Protein AF-A0A974ALU1-F1 (afdb_monomer_lite)

Radius of gyration: 22.88 Å; chains: 1; bounding box: 62×47×62 Å

Structure (mmCIF, N/CA/C/O backbone):
data_AF-A0A974ALU1-F1
#
_entry.id   AF-A0A974ALU1-F1
#
loop_
_atom_site.group_PDB
_atom_site.id
_atom_site.type_symbol
_atom_site.label_atom_id
_atom_site.label_alt_id
_atom_site.label_comp_id
_atom_site.label_asym_id
_atom_site.label_entity_id
_atom_site.label_seq_id
_atom_site.pdbx_PDB_ins_code
_atom_site.Cartn_x
_atom_site.Cartn_y
_atom_site.Cartn_z
_atom_site.occupancy
_atom_site.B_iso_or_equiv
_atom_site.auth_seq_id
_atom_site.auth_comp_id
_atom_site.auth_asym_id
_atom_site.auth_atom_id
_atom_site.pdbx_PDB_model_num
ATOM 1 N N . MET A 1 1 ? -36.746 -18.482 5.311 1.00 32.94 1 MET A N 1
ATOM 2 C CA . MET A 1 1 ? -36.230 -19.251 4.154 1.00 32.94 1 MET A CA 1
ATOM 3 C C . MET A 1 1 ? -35.966 -18.235 3.052 1.00 32.94 1 MET A C 1
ATOM 5 O O . MET A 1 1 ? -36.921 -17.590 2.667 1.00 32.94 1 MET A O 1
ATOM 9 N N . SER A 1 2 ? -34.775 -17.931 2.553 1.00 30.88 2 SER A N 1
ATOM 10 C CA . SER A 1 2 ? -33.418 -18.450 2.706 1.00 30.88 2 SER A CA 1
ATOM 11 C C . SER A 1 2 ? -32.507 -17.253 2.371 1.00 30.88 2 SER A C 1
ATOM 13 O O . SER A 1 2 ? -32.613 -16.733 1.263 1.00 30.88 2 SER A O 1
ATOM 15 N N . TYR A 1 3 ? -31.695 -16.756 3.309 1.00 31.98 3 TYR A N 1
ATOM 16 C CA . TYR A 1 3 ? -30.686 -15.733 3.006 1.00 31.98 3 TYR A CA 1
ATOM 17 C C . TYR A 1 3 ? -29.432 -16.462 2.526 1.00 31.98 3 TYR A C 1
ATOM 19 O O . TYR A 1 3 ? -28.661 -16.987 3.330 1.00 31.98 3 TYR A O 1
ATOM 27 N N . LEU A 1 4 ? -29.284 -16.563 1.206 1.00 33.47 4 LEU A N 1
ATOM 28 C CA . LEU A 1 4 ? -28.057 -17.042 0.583 1.00 33.47 4 LEU A CA 1
ATOM 29 C C . LEU A 1 4 ? -26.959 -16.015 0.874 1.00 33.47 4 LEU A C 1
ATOM 31 O O . LEU A 1 4 ? -26.996 -14.892 0.380 1.00 33.47 4 LEU A O 1
ATOM 35 N N . HIS A 1 5 ? -26.038 -16.415 1.748 1.00 44.25 5 HIS A N 1
ATOM 36 C CA . HIS A 1 5 ? -24.755 -15.766 1.962 1.00 44.25 5 HIS A CA 1
ATOM 37 C C . HIS A 1 5 ? -24.005 -15.730 0.631 1.00 44.25 5 HIS A C 1
ATOM 39 O O . HIS A 1 5 ? -23.543 -16.768 0.166 1.00 44.25 5 HIS A O 1
ATOM 45 N N . ASP A 1 6 ? -23.875 -14.546 0.041 1.00 41.31 6 ASP A N 1
ATOM 46 C CA . ASP A 1 6 ? -22.909 -14.293 -1.027 1.00 41.31 6 ASP A CA 1
ATOM 47 C C . ASP A 1 6 ? -21.672 -13.633 -0.407 1.00 41.31 6 ASP A C 1
ATOM 49 O O . ASP A 1 6 ? -21.365 -12.459 -0.608 1.00 41.31 6 ASP A O 1
ATOM 53 N N . SER A 1 7 ? -21.007 -14.383 0.473 1.00 42.31 7 SER A N 1
ATOM 54 C CA . SER A 1 7 ? -19.644 -14.070 0.881 1.00 42.31 7 SER A CA 1
ATOM 55 C C . SER A 1 7 ? -18.744 -14.452 -0.286 1.00 42.31 7 SER A C 1
ATOM 57 O O . SER A 1 7 ? -18.529 -15.643 -0.524 1.00 42.31 7 SER A O 1
ATOM 59 N N . LYS A 1 8 ? -18.252 -13.448 -1.018 1.00 38.44 8 LYS A N 1
ATOM 60 C CA . LYS A 1 8 ? -17.237 -13.619 -2.061 1.00 38.44 8 LYS A CA 1
ATOM 61 C C . LYS A 1 8 ? -16.089 -14.470 -1.484 1.00 38.44 8 LYS A C 1
ATOM 63 O O . LYS A 1 8 ? -15.481 -14.052 -0.499 1.00 38.44 8 LYS A O 1
ATOM 68 N N . PRO A 1 9 ? -15.822 -15.673 -2.016 1.00 40.94 9 PRO A N 1
ATOM 69 C CA . PRO A 1 9 ? -14.725 -16.497 -1.535 1.00 40.94 9 PRO A CA 1
ATOM 70 C C . PRO A 1 9 ? -13.377 -15.852 -1.884 1.00 40.94 9 PRO A C 1
ATOM 72 O O . PRO A 1 9 ? -13.208 -15.287 -2.962 1.00 40.94 9 PRO A O 1
ATOM 75 N N . PHE A 1 10 ? -12.435 -15.962 -0.947 1.00 41.97 10 PHE A N 1
ATOM 76 C CA . PHE A 1 10 ? -11.065 -15.439 -0.970 1.00 41.97 10 PHE A CA 1
ATOM 77 C C . PHE A 1 10 ? -10.293 -15.860 -2.240 1.00 41.97 10 PHE A C 1
ATOM 79 O O . PHE A 1 10 ? -10.009 -17.053 -2.382 1.00 41.97 10 PHE A O 1
ATOM 86 N N . PRO A 1 11 ? -9.884 -14.948 -3.146 1.00 41.84 11 PRO A N 1
ATOM 87 C CA . PRO A 1 11 ? -9.036 -15.303 -4.271 1.00 41.84 11 PRO A CA 1
ATOM 88 C C . PRO A 1 11 ? -7.595 -14.833 -4.033 1.00 41.84 11 PRO A C 1
ATOM 90 O O . PRO A 1 11 ? -7.023 -14.128 -4.852 1.00 41.84 11 PRO A O 1
ATOM 93 N N . ILE A 1 12 ? -6.980 -15.273 -2.931 1.00 41.00 12 ILE A N 1
ATOM 94 C CA . ILE A 1 12 ? -5.561 -15.656 -2.963 1.00 41.00 12 ILE A CA 1
ATOM 95 C C . ILE A 1 12 ? -5.429 -17.043 -2.320 1.00 41.00 12 ILE A C 1
ATOM 97 O O . ILE A 1 12 ? -5.117 -17.163 -1.133 1.00 41.00 12 ILE A O 1
ATOM 101 N N . PRO A 1 13 ? -5.671 -18.126 -3.073 1.00 39.75 13 PRO A N 1
ATOM 102 C CA . PRO A 1 13 ? -5.172 -19.432 -2.688 1.00 39.75 13 PRO A CA 1
ATOM 103 C C . PRO A 1 13 ? -3.659 -19.481 -2.950 1.00 39.75 13 PRO A C 1
ATOM 105 O O . PRO A 1 13 ? -3.197 -19.344 -4.080 1.00 39.75 13 PRO A O 1
ATOM 108 N N . VAL A 1 14 ? -2.867 -19.713 -1.904 1.00 43.34 14 VAL A N 1
ATOM 109 C CA . VAL A 1 14 ? -1.499 -20.227 -2.052 1.00 43.34 14 VAL A CA 1
ATOM 110 C C . VAL A 1 14 ? -1.627 -21.711 -2.404 1.00 43.34 14 VAL A C 1
ATOM 112 O O . VAL A 1 14 ? -1.706 -22.511 -1.484 1.00 43.34 14 VAL A O 1
ATOM 115 N N . ILE A 1 15 ? -1.755 -22.059 -3.693 1.00 36.72 15 ILE A N 1
ATOM 116 C CA . ILE A 1 15 ? -1.439 -23.357 -4.343 1.00 36.72 15 ILE A CA 1
ATOM 117 C C . ILE A 1 15 ? -1.741 -23.225 -5.852 1.00 36.72 15 ILE A C 1
ATOM 119 O O . ILE A 1 15 ? -2.766 -22.673 -6.247 1.00 36.72 15 ILE A O 1
ATOM 123 N N . ALA A 1 16 ? -0.816 -23.726 -6.676 1.00 39.50 16 ALA A N 1
ATOM 124 C CA . ALA A 1 16 ? -0.838 -23.707 -8.137 1.00 39.50 16 ALA A CA 1
ATOM 125 C C . ALA A 1 16 ? -1.729 -24.808 -8.728 1.00 39.50 16 ALA A C 1
ATOM 127 O O . ALA A 1 16 ? -1.696 -25.919 -8.212 1.00 39.50 16 ALA A O 1
ATOM 128 N N . GLU A 1 17 ? -2.409 -24.538 -9.851 1.00 34.62 17 GLU A N 1
ATOM 129 C CA . GLU A 1 17 ? -2.569 -25.504 -10.951 1.00 34.62 17 GLU A CA 1
ATOM 130 C C . GLU A 1 17 ? -3.163 -24.888 -12.235 1.00 34.62 17 GLU A C 1
ATOM 132 O O . GLU A 1 17 ? -3.807 -23.843 -12.230 1.00 34.62 17 GLU A O 1
ATOM 137 N N . LEU A 1 18 ? -2.831 -25.554 -13.343 1.00 38.50 18 LEU A N 1
ATOM 138 C CA . LEU A 1 18 ? -2.778 -25.135 -14.747 1.00 38.50 18 LEU A CA 1
ATOM 139 C C . LEU A 1 18 ? -4.071 -25.466 -15.524 1.00 38.50 18 LEU A C 1
ATOM 141 O O . LEU A 1 18 ? -4.726 -26.461 -15.224 1.00 38.50 18 LEU A O 1
ATOM 145 N N . GLY A 1 19 ? -4.347 -24.764 -16.632 1.00 29.84 19 GLY A N 1
ATOM 146 C CA . GLY A 1 19 ? -5.268 -25.268 -17.665 1.00 29.84 19 GLY A CA 1
ATOM 147 C C . GLY A 1 19 ? -5.573 -24.280 -18.796 1.00 29.84 19 GLY A C 1
ATOM 148 O O . GLY A 1 19 ? -6.275 -23.301 -18.584 1.00 29.84 19 GLY A O 1
ATOM 149 N N . ILE A 1 20 ? -5.061 -24.554 -20.001 1.00 39.78 20 ILE A N 1
ATOM 150 C CA . ILE A 1 20 ? -5.156 -23.726 -21.220 1.00 39.78 20 ILE A CA 1
ATOM 151 C C . ILE A 1 20 ? -6.295 -24.252 -22.112 1.00 39.78 20 ILE A C 1
ATOM 153 O O . ILE A 1 20 ? -6.398 -25.463 -22.307 1.00 39.78 20 ILE A O 1
ATOM 157 N N . GLY A 1 21 ? -7.094 -23.364 -22.713 1.00 31.16 21 GLY A N 1
ATOM 158 C CA . GLY A 1 21 ? -8.092 -23.708 -23.733 1.00 31.16 21 GLY A CA 1
ATOM 159 C C . GLY A 1 21 ? -8.168 -22.655 -24.844 1.00 31.16 21 GLY A C 1
ATOM 160 O O . GLY A 1 21 ? -8.471 -21.497 -24.584 1.00 31.16 21 GLY A O 1
ATOM 161 N N . VAL A 1 22 ? -7.868 -23.079 -26.072 1.00 40.47 22 VAL A N 1
ATOM 162 C CA . VAL A 1 22 ? -7.880 -22.325 -27.344 1.00 40.47 22 VAL A CA 1
ATOM 163 C C . VAL A 1 22 ? -9.232 -22.469 -28.039 1.00 40.47 22 VAL A C 1
ATOM 165 O O . VAL A 1 22 ? -9.680 -23.605 -28.173 1.00 40.47 22 VAL A O 1
ATOM 168 N N . HIS A 1 23 ? -9.815 -21.393 -28.588 1.00 34.09 23 HIS A N 1
ATOM 169 C CA . HIS A 1 23 ? -10.936 -21.483 -29.539 1.00 34.09 23 HIS A CA 1
ATOM 170 C C . HIS A 1 23 ? -10.789 -20.546 -30.749 1.00 34.09 23 HIS A C 1
ATOM 172 O O . HIS A 1 23 ? -10.298 -19.428 -30.633 1.00 34.09 23 HIS A O 1
ATOM 178 N N . GLN A 1 24 ? -11.167 -21.103 -31.906 1.00 36.34 24 GLN A N 1
ATOM 179 C CA . GLN A 1 24 ? -11.044 -20.596 -33.275 1.00 36.34 24 GLN A CA 1
ATOM 180 C C . GLN A 1 24 ? -12.159 -19.603 -33.636 1.00 36.34 24 GLN A C 1
ATOM 182 O O . GLN A 1 24 ? -13.253 -19.659 -33.081 1.00 36.34 24 GLN A O 1
ATOM 187 N N . GLU A 1 25 ? -11.843 -18.725 -34.588 1.00 39.28 25 GLU A N 1
ATOM 188 C CA . GLU A 1 25 ? -12.646 -17.601 -35.074 1.00 39.28 25 GLU A CA 1
ATOM 189 C C . GLU A 1 25 ? -13.719 -18.041 -36.089 1.00 39.28 25 GLU A C 1
ATOM 191 O O . GLU A 1 25 ? -13.391 -18.659 -37.100 1.00 39.28 25 GLU A O 1
ATOM 196 N N . ASP A 1 26 ? -14.976 -17.655 -35.848 1.00 40.47 26 ASP A N 1
ATOM 197 C CA . ASP A 1 26 ? -16.032 -17.543 -36.864 1.00 40.47 26 ASP A CA 1
ATOM 198 C C . ASP A 1 26 ? -16.585 -16.104 -36.805 1.00 40.47 26 ASP A C 1
ATOM 200 O O . ASP A 1 26 ? -17.085 -15.648 -35.773 1.00 40.47 26 ASP A O 1
ATOM 204 N N . GLU A 1 27 ? -16.444 -15.363 -37.909 1.00 52.47 27 GLU A N 1
ATOM 205 C CA . GLU A 1 27 ? -16.836 -13.954 -38.057 1.00 52.47 27 GLU A CA 1
ATOM 206 C C . GLU A 1 27 ? -18.366 -13.776 -38.065 1.00 52.47 27 GLU A C 1
ATOM 208 O O . GLU A 1 27 ? -19.024 -13.675 -39.102 1.00 52.47 27 GLU A O 1
ATOM 213 N N . THR A 1 28 ? -18.935 -13.636 -36.875 1.00 43.59 28 THR A N 1
ATOM 214 C CA . THR A 1 28 ? -20.104 -12.786 -36.629 1.00 43.59 28 THR A CA 1
ATOM 215 C C . THR A 1 28 ? -19.646 -11.634 -35.746 1.00 43.59 28 THR A C 1
ATOM 217 O O . THR A 1 28 ? -18.908 -11.872 -34.794 1.00 43.59 28 THR A O 1
ATOM 220 N N . LEU A 1 29 ? -20.048 -10.390 -36.042 1.00 49.50 29 LEU A N 1
ATOM 221 C CA . LEU A 1 29 ? -19.826 -9.252 -35.137 1.00 49.50 29 LEU A CA 1
ATOM 222 C C . LEU A 1 29 ? -20.662 -9.467 -33.870 1.00 49.50 29 LEU A C 1
ATOM 224 O O . LEU A 1 29 ? -21.764 -8.936 -33.724 1.00 49.50 29 LEU A O 1
ATOM 228 N N . ASP A 1 30 ? -20.141 -10.308 -32.987 1.00 51.88 30 ASP A N 1
ATOM 229 C CA . ASP A 1 30 ? -20.695 -10.602 -31.685 1.00 51.88 30 ASP A CA 1
ATOM 230 C C . ASP A 1 30 ? -20.353 -9.399 -30.809 1.00 51.88 30 ASP A C 1
ATOM 232 O O . ASP A 1 30 ? -19.235 -9.230 -30.313 1.00 51.88 30 ASP A O 1
ATOM 236 N N . TYR A 1 31 ? -21.295 -8.461 -30.719 1.00 54.94 31 TYR A N 1
ATOM 237 C CA . TYR A 1 31 ? -21.146 -7.337 -29.811 1.00 54.94 31 TYR A CA 1
ATOM 238 C C . TYR A 1 31 ? -21.110 -7.900 -28.392 1.00 54.94 31 TYR A C 1
ATOM 240 O O . TYR A 1 31 ? -22.133 -8.344 -27.866 1.00 54.94 31 TYR A O 1
ATOM 248 N N . LEU A 1 32 ? -19.929 -7.856 -27.768 1.00 58.66 32 LEU A N 1
ATOM 249 C CA . LEU A 1 32 ? -19.762 -8.081 -26.336 1.00 58.66 32 LEU A CA 1
ATOM 250 C C . LEU A 1 32 ? -20.841 -7.278 -25.605 1.00 58.66 32 LEU A C 1
ATOM 252 O O . LEU A 1 32 ? -20.938 -6.057 -25.758 1.00 58.66 32 LEU A O 1
ATOM 256 N N . SER A 1 33 ? -21.690 -7.973 -24.845 1.00 59.59 33 SER A N 1
ATOM 257 C CA . SER A 1 33 ? -22.693 -7.317 -24.012 1.00 59.59 33 SER A CA 1
ATOM 258 C C . SER A 1 33 ? -21.976 -6.319 -23.114 1.00 59.59 33 SER A C 1
ATOM 260 O O . SER A 1 33 ? -21.160 -6.716 -22.286 1.00 59.59 33 SER A O 1
ATOM 262 N N . MET A 1 34 ? -22.265 -5.028 -23.307 1.00 51.44 34 MET A N 1
ATOM 263 C CA . MET A 1 34 ? -21.714 -3.958 -22.477 1.00 51.44 34 MET A CA 1
ATOM 264 C C . MET A 1 34 ? -21.897 -4.344 -21.004 1.00 51.44 34 MET A C 1
ATOM 266 O O . MET A 1 34 ? -23.039 -4.629 -20.619 1.00 51.44 34 MET A O 1
ATOM 270 N N . PRO A 1 35 ? -20.825 -4.379 -20.189 1.00 55.75 35 PRO A N 1
ATOM 271 C CA . PRO A 1 35 ? -20.949 -4.600 -18.757 1.00 55.75 35 PRO A CA 1
ATOM 272 C C . PRO A 1 35 ? -21.922 -3.562 -18.199 1.00 55.75 35 PRO A C 1
ATOM 274 O O . PRO A 1 35 ? -21.678 -2.360 -18.274 1.00 55.75 35 PRO A O 1
ATOM 277 N N . LYS A 1 36 ? -23.087 -4.017 -17.732 1.00 55.56 36 LYS A N 1
ATOM 278 C CA . LYS A 1 36 ? -24.152 -3.126 -17.244 1.00 55.56 36 LYS A CA 1
ATOM 279 C C . LYS A 1 36 ? -23.927 -2.685 -15.803 1.00 55.56 36 LYS A C 1
ATOM 281 O O . LYS A 1 36 ? -24.552 -1.724 -15.370 1.00 55.56 36 LYS A O 1
ATOM 286 N N . ASP A 1 37 ? -23.036 -3.368 -15.095 1.00 56.97 37 ASP A N 1
ATOM 287 C CA . ASP A 1 37 ? -22.683 -3.068 -13.718 1.00 56.97 37 ASP A CA 1
ATOM 288 C C . ASP A 1 37 ? -21.305 -2.414 -13.671 1.00 56.97 37 ASP A C 1
ATOM 290 O O . ASP A 1 37 ? -20.283 -3.048 -13.933 1.00 56.97 37 ASP A O 1
ATOM 294 N N . MET A 1 38 ? -21.284 -1.133 -13.310 1.00 56.53 38 MET A N 1
ATOM 295 C CA . MET A 1 38 ? -20.096 -0.536 -12.711 1.00 56.53 38 MET A CA 1
ATOM 296 C C . MET A 1 38 ? -20.104 -0.899 -11.229 1.00 56.53 38 MET A C 1
ATOM 298 O O . MET A 1 38 ? -21.128 -0.723 -10.565 1.00 56.53 38 MET A O 1
ATOM 302 N N . ALA A 1 39 ? -18.983 -1.387 -10.697 1.00 55.09 39 ALA A N 1
ATOM 303 C CA . ALA A 1 39 ? -18.824 -1.600 -9.264 1.00 55.09 39 ALA A CA 1
ATOM 304 C C . ALA A 1 39 ? -18.885 -0.241 -8.542 1.00 55.09 39 ALA A C 1
ATOM 306 O O . ALA A 1 39 ? -17.892 0.458 -8.378 1.00 55.09 39 ALA A O 1
ATOM 307 N N . THR A 1 40 ? -20.085 0.193 -8.166 1.00 58.78 40 THR A N 1
ATOM 308 C CA . THR A 1 40 ? -20.274 1.374 -7.322 1.00 58.78 40 THR A CA 1
ATOM 309 C C . THR A 1 40 ? -19.934 1.019 -5.883 1.00 58.78 40 THR A C 1
ATOM 311 O O . THR A 1 40 ? -20.318 -0.059 -5.422 1.00 58.78 40 THR A O 1
ATOM 314 N N . TYR A 1 41 ? -19.291 1.942 -5.162 1.00 60.97 41 TYR A N 1
ATOM 315 C CA . TYR A 1 41 ? -19.015 1.792 -3.734 1.00 60.97 41 TYR A CA 1
ATOM 316 C C . TYR A 1 41 ? -20.261 1.303 -2.981 1.00 60.97 41 TYR A C 1
ATOM 318 O O . TYR A 1 41 ? -21.317 1.943 -2.995 1.00 60.97 41 TYR A O 1
ATOM 326 N N . ARG A 1 42 ? -20.125 0.158 -2.312 1.00 61.28 42 ARG A N 1
ATOM 327 C CA . ARG A 1 42 ? -21.111 -0.365 -1.370 1.00 61.28 42 ARG A CA 1
ATOM 328 C C . ARG A 1 42 ? -20.526 -0.243 0.019 1.00 61.28 42 ARG A C 1
ATOM 330 O O . ARG A 1 42 ? -19.501 -0.852 0.307 1.00 61.28 42 ARG A O 1
ATOM 337 N N . ALA A 1 43 ? -21.198 0.536 0.862 1.00 69.44 43 ALA A N 1
ATOM 338 C CA . ALA A 1 43 ? -20.819 0.638 2.259 1.00 69.44 43 ALA A CA 1
ATOM 339 C C . ALA A 1 43 ? -20.762 -0.772 2.875 1.00 69.44 43 ALA A C 1
ATOM 341 O O . ALA A 1 43 ? -21.695 -1.557 2.658 1.00 69.44 43 ALA A O 1
ATOM 342 N N . PRO A 1 44 ? -19.685 -1.102 3.605 1.00 68.75 44 PRO A N 1
ATOM 343 C CA . PRO A 1 44 ? -19.560 -2.406 4.229 1.00 68.75 44 PRO A CA 1
ATOM 344 C C . PRO A 1 44 ? -20.680 -2.586 5.255 1.00 68.75 44 PRO A C 1
ATOM 346 O O . PRO A 1 44 ? -21.129 -1.625 5.891 1.00 68.75 44 PRO A O 1
ATOM 349 N N . LEU A 1 45 ? -21.153 -3.824 5.401 1.00 69.31 45 LEU A N 1
ATOM 350 C CA . LEU A 1 45 ? -22.133 -4.156 6.427 1.00 69.31 45 LEU A CA 1
ATOM 351 C C . LEU A 1 45 ? -21.460 -4.010 7.787 1.00 69.31 45 LEU A C 1
ATOM 353 O O . LEU A 1 45 ? -20.567 -4.781 8.140 1.00 69.31 45 LEU A O 1
ATOM 357 N N . LEU A 1 46 ? -21.878 -2.987 8.528 1.00 74.88 46 LEU A N 1
ATOM 358 C CA . LEU A 1 46 ? -21.408 -2.796 9.886 1.00 74.88 46 LEU A CA 1
ATOM 359 C C . LEU A 1 46 ? -21.961 -3.928 10.765 1.00 74.88 46 LEU A C 1
ATOM 361 O O . LEU A 1 46 ? -23.149 -4.236 10.653 1.00 74.88 46 LEU A O 1
ATOM 365 N N . PRO A 1 47 ? -21.126 -4.527 11.629 1.00 76.06 47 PRO A N 1
ATOM 366 C CA . PRO A 1 47 ? -21.584 -5.455 12.655 1.00 76.06 47 PRO A CA 1
ATOM 367 C C . PRO A 1 47 ? -22.650 -4.806 13.538 1.00 76.06 47 PRO A C 1
ATOM 369 O O . PRO A 1 47 ? -22.655 -3.580 13.728 1.00 76.06 47 PRO A O 1
ATOM 372 N N . GLU A 1 48 ? -23.522 -5.625 14.118 1.00 77.06 48 GLU A N 1
ATOM 373 C CA . GLU A 1 48 ? -24.562 -5.132 15.011 1.00 77.06 48 GLU A CA 1
ATOM 374 C C . GLU A 1 48 ? -23.929 -4.450 16.240 1.00 77.06 48 GLU A C 1
ATOM 376 O O . GLU A 1 48 ? -22.858 -4.852 16.709 1.00 77.06 48 GLU A O 1
ATOM 381 N N . PRO A 1 49 ? -24.565 -3.417 16.825 1.00 69.94 49 PRO A N 1
ATOM 382 C CA . PRO A 1 49 ? -23.992 -2.669 17.948 1.00 69.94 49 PRO A CA 1
ATOM 383 C C . PRO A 1 49 ? -23.580 -3.547 19.139 1.00 69.94 49 PRO A C 1
ATOM 385 O O . PRO A 1 49 ? -22.639 -3.209 19.859 1.00 69.94 49 PRO A O 1
ATOM 388 N N . GLU A 1 50 ? -24.274 -4.669 19.329 1.00 69.81 50 GLU A N 1
ATOM 389 C CA . GLU A 1 50 ? -24.020 -5.693 20.345 1.00 69.81 50 GLU A CA 1
ATOM 390 C C . GLU A 1 50 ? -22.684 -6.415 20.113 1.00 69.81 50 GLU A C 1
ATOM 392 O O . GLU A 1 50 ? -21.929 -6.628 21.062 1.00 69.81 50 GLU A O 1
ATOM 397 N N . GLU A 1 51 ? -22.340 -6.686 18.852 1.00 70.75 51 GLU A N 1
ATOM 398 C CA . GLU A 1 51 ? -21.083 -7.317 18.430 1.00 70.75 51 GLU A CA 1
ATOM 399 C C . GLU A 1 51 ? -19.884 -6.376 18.603 1.00 70.75 51 GLU A C 1
ATOM 401 O O . GLU A 1 51 ? -18.757 -6.831 18.746 1.00 70.75 51 GLU A O 1
ATOM 406 N N . ILE A 1 52 ? -20.107 -5.057 18.657 1.00 69.94 52 ILE A N 1
ATOM 407 C CA . ILE A 1 52 ? -19.053 -4.048 18.880 1.00 69.94 52 ILE A CA 1
ATOM 408 C C . ILE A 1 52 ? -19.040 -3.562 20.344 1.00 69.94 52 ILE A C 1
ATOM 410 O O . ILE A 1 52 ? -18.089 -2.914 20.794 1.00 69.94 52 ILE A O 1
ATOM 414 N N . ALA A 1 53 ? -20.082 -3.838 21.136 1.00 71.19 53 ALA A N 1
ATOM 415 C CA . ALA A 1 53 ? -20.224 -3.319 22.499 1.00 71.19 53 ALA A CA 1
ATOM 416 C C . ALA A 1 53 ? -19.059 -3.734 23.419 1.00 71.19 53 ALA A C 1
ATOM 418 O O . ALA A 1 53 ? -18.620 -2.917 24.231 1.00 71.19 53 ALA A O 1
ATOM 419 N N . GLY A 1 54 ? -18.513 -4.943 23.231 1.00 78.44 54 GLY A N 1
ATOM 420 C CA . GLY A 1 54 ? -17.365 -5.473 23.982 1.00 78.44 54 GLY A CA 1
ATOM 421 C C . GLY A 1 54 ? -15.980 -5.094 23.440 1.00 78.44 54 GLY A C 1
ATOM 422 O O . GLY A 1 54 ? -14.981 -5.300 24.125 1.00 78.44 54 GLY A O 1
ATOM 423 N N . HIS A 1 55 ? -15.898 -4.500 22.248 1.00 84.25 55 HIS A N 1
ATOM 424 C CA . HIS A 1 55 ? -14.642 -4.324 21.513 1.00 84.25 55 HIS A CA 1
ATOM 425 C C . HIS A 1 55 ? -14.147 -2.871 21.571 1.00 84.25 55 HIS A C 1
ATOM 427 O O . HIS A 1 55 ? -14.073 -2.153 20.569 1.00 84.25 55 HIS A O 1
ATOM 433 N N . ALA A 1 56 ? -13.819 -2.398 22.779 1.00 89.06 56 ALA A N 1
ATOM 434 C CA . ALA A 1 56 ? -13.255 -1.058 22.972 1.00 89.06 56 ALA A CA 1
ATOM 435 C C . ALA A 1 56 ? -11.959 -0.808 22.162 1.00 89.06 56 ALA A C 1
ATOM 437 O O . ALA A 1 56 ? -11.847 0.279 21.586 1.00 89.06 56 ALA A O 1
ATOM 438 N N . PRO A 1 57 ? -11.016 -1.771 22.042 1.00 92.62 57 PRO A N 1
ATOM 439 C CA . PRO A 1 57 ? -9.819 -1.591 21.219 1.00 92.62 57 PRO A CA 1
ATOM 440 C C . PRO A 1 57 ? -10.137 -1.348 19.737 1.00 92.62 57 PRO A C 1
ATOM 442 O O . PRO A 1 57 ? -9.570 -0.437 19.136 1.00 92.62 57 PRO A O 1
ATOM 445 N N . VAL A 1 58 ? -11.117 -2.065 19.174 1.00 92.25 58 VAL A N 1
ATOM 446 C CA . VAL A 1 58 ? -11.569 -1.882 17.781 1.00 92.25 58 VAL A CA 1
ATOM 447 C C . VAL A 1 58 ? -12.075 -0.463 17.548 1.00 92.25 58 VAL A C 1
ATOM 449 O O . VAL A 1 58 ? -11.655 0.204 16.604 1.00 92.25 58 VAL A O 1
ATOM 452 N N . LYS A 1 59 ? -12.920 0.056 18.449 1.00 91.75 59 LYS A N 1
ATOM 453 C CA . LYS A 1 59 ? -13.410 1.442 18.357 1.00 91.75 59 LYS A CA 1
ATOM 454 C C . LYS A 1 59 ? -12.267 2.455 18.407 1.00 91.75 59 LYS A C 1
ATOM 456 O O . LYS A 1 59 ? -12.340 3.476 17.728 1.00 91.75 59 LYS A O 1
ATOM 461 N N . THR A 1 60 ? -11.236 2.200 19.209 1.00 94.94 60 THR A N 1
ATOM 462 C CA . THR A 1 60 ? -10.052 3.066 19.295 1.00 94.94 60 THR A CA 1
ATOM 463 C C . THR A 1 60 ? -9.288 3.089 17.974 1.00 94.94 60 THR A C 1
ATOM 465 O O . THR A 1 60 ? -8.999 4.175 17.476 1.00 94.94 60 THR A O 1
ATOM 468 N N . VAL A 1 61 ? -9.036 1.923 17.371 1.00 96.31 61 VAL A N 1
ATOM 469 C CA . VAL A 1 61 ? -8.373 1.822 16.061 1.00 96.31 61 VAL A CA 1
ATOM 470 C C . VAL A 1 61 ? -9.181 2.541 14.984 1.00 96.31 61 VAL A C 1
ATOM 472 O O . VAL A 1 61 ? -8.643 3.403 14.299 1.00 96.31 61 VAL A O 1
ATOM 475 N N . LEU A 1 62 ? -10.485 2.272 14.872 1.00 94.94 62 LEU A N 1
ATOM 476 C CA . LEU A 1 62 ? -11.329 2.894 13.845 1.00 94.94 62 LEU A CA 1
ATOM 477 C C . LEU A 1 62 ? -11.419 4.419 14.001 1.00 94.94 62 LEU A C 1
ATOM 479 O O . LEU A 1 62 ? -11.433 5.145 13.010 1.00 94.94 62 LEU A O 1
ATOM 483 N N . LYS A 1 63 ? -11.425 4.929 15.239 1.00 95.75 63 LYS A N 1
ATOM 484 C CA . LYS A 1 63 ? -11.331 6.374 15.496 1.00 95.75 63 LYS A CA 1
ATOM 485 C C . LYS A 1 63 ? -9.977 6.947 15.084 1.00 95.75 63 LYS A C 1
ATOM 487 O O . LYS A 1 63 ? -9.944 8.060 14.570 1.00 95.75 63 LYS A O 1
ATOM 492 N N . ALA A 1 64 ? -8.884 6.215 15.298 1.00 97.44 64 ALA A N 1
ATOM 493 C CA . ALA A 1 64 ? -7.557 6.630 14.850 1.00 97.44 64 ALA A CA 1
ATOM 494 C C . ALA A 1 64 ? -7.465 6.657 13.315 1.00 97.44 64 ALA A C 1
ATOM 496 O O . ALA A 1 64 ? -6.957 7.629 12.764 1.00 97.44 64 ALA A O 1
ATOM 497 N N . VAL A 1 65 ? -8.036 5.659 12.631 1.00 96.81 65 VAL A N 1
ATOM 498 C CA . VAL A 1 65 ? -8.151 5.632 11.162 1.00 96.81 65 VAL A CA 1
ATOM 499 C C . VAL A 1 65 ? -8.965 6.824 10.660 1.00 96.81 65 VAL A C 1
ATOM 501 O O . VAL A 1 65 ? -8.516 7.541 9.771 1.00 96.81 65 VAL A O 1
ATOM 504 N N . LEU A 1 66 ? -10.125 7.099 11.267 1.00 95.69 66 LEU A N 1
ATOM 505 C CA . LEU A 1 66 ? -10.944 8.260 10.910 1.00 95.69 66 LEU A CA 1
ATOM 506 C C . LEU A 1 66 ? -10.189 9.582 11.113 1.00 95.69 66 LEU A C 1
ATOM 508 O O . LEU A 1 66 ? -10.241 10.457 10.252 1.00 95.69 66 LEU A O 1
ATOM 512 N N . ALA A 1 67 ? -9.477 9.729 12.232 1.00 96.31 67 ALA A N 1
ATOM 513 C CA . ALA A 1 67 ? -8.682 10.922 12.507 1.00 96.31 67 ALA A CA 1
ATOM 514 C C . ALA A 1 67 ? -7.528 11.091 11.504 1.00 96.31 67 ALA A C 1
ATOM 516 O O . ALA A 1 67 ? -7.234 12.215 11.102 1.00 96.31 67 ALA A O 1
ATOM 517 N N . ALA A 1 68 ? -6.895 9.993 11.084 1.00 96.00 68 ALA A N 1
ATOM 518 C CA . ALA A 1 68 ? -5.866 10.008 10.051 1.00 96.00 68 ALA A CA 1
ATOM 519 C C . ALA A 1 68 ? -6.447 10.393 8.683 1.00 96.00 68 ALA A C 1
ATOM 521 O O . ALA A 1 68 ? -5.901 11.272 8.026 1.00 96.00 68 ALA A O 1
ATOM 522 N N . LEU A 1 69 ? -7.603 9.838 8.299 1.00 94.69 69 LEU A N 1
ATOM 523 C CA . LEU A 1 69 ? -8.301 10.217 7.065 1.00 94.69 69 LEU A CA 1
ATOM 524 C C . LEU A 1 69 ? -8.610 11.715 7.038 1.00 94.69 69 LEU A C 1
ATOM 526 O O . LEU A 1 69 ? -8.310 12.385 6.057 1.00 94.69 69 LEU A O 1
ATOM 530 N N . GLN A 1 70 ? -9.137 12.255 8.140 1.00 94.12 70 GLN A N 1
ATOM 531 C CA . GLN A 1 70 ? -9.416 13.687 8.270 1.00 94.12 70 GLN A CA 1
ATOM 532 C C . GLN A 1 70 ? -8.159 14.547 8.087 1.00 94.12 70 GLN A C 1
ATOM 534 O O . GLN A 1 70 ? -8.245 15.613 7.480 1.00 94.12 70 GLN A O 1
ATOM 539 N N . GLN A 1 71 ? -7.004 14.090 8.583 1.00 91.56 71 GLN A N 1
ATOM 540 C CA . GLN A 1 71 ? -5.721 14.774 8.395 1.00 91.56 71 GLN A CA 1
ATOM 541 C C . GLN A 1 71 ? -5.249 14.700 6.940 1.00 91.56 71 GLN A C 1
ATOM 543 O O . GLN A 1 71 ? -4.824 15.715 6.397 1.00 91.56 71 GLN A O 1
ATOM 548 N N . THR A 1 72 ? -5.375 13.542 6.288 1.00 89.94 72 THR A N 1
ATOM 549 C CA . THR A 1 72 ? -4.969 13.346 4.887 1.00 89.94 72 THR A CA 1
ATOM 550 C C . THR A 1 72 ? -5.859 14.107 3.901 1.00 89.94 72 THR A C 1
ATOM 552 O O . THR A 1 72 ? -5.382 14.533 2.853 1.00 89.94 72 THR A O 1
ATOM 555 N N . THR A 1 73 ? -7.139 14.316 4.224 1.00 88.50 73 THR A N 1
ATOM 556 C CA . THR A 1 73 ? -8.081 15.061 3.368 1.00 88.50 73 THR A CA 1
ATOM 557 C C . THR A 1 73 ? -8.153 16.558 3.677 1.00 88.50 73 THR A C 1
ATOM 559 O O . THR A 1 73 ? -8.909 17.274 3.022 1.00 88.50 73 THR A O 1
ATOM 562 N N . ALA A 1 74 ? -7.434 17.043 4.695 1.00 89.94 74 ALA A N 1
ATOM 563 C CA . ALA A 1 74 ? -7.452 18.454 5.065 1.00 89.94 74 ALA A CA 1
ATOM 564 C C . ALA A 1 74 ? -6.820 19.335 3.973 1.00 89.94 74 ALA A C 1
ATOM 566 O O . ALA A 1 74 ? -5.898 18.925 3.264 1.00 89.94 74 ALA A O 1
ATOM 567 N N . GLU A 1 75 ? -7.286 20.579 3.855 1.00 86.38 75 GLU A N 1
ATOM 568 C CA . GLU A 1 75 ? -6.689 21.546 2.932 1.00 86.38 75 GLU A CA 1
ATOM 569 C C . GLU A 1 75 ? -5.203 21.766 3.263 1.00 86.38 75 GLU A C 1
ATOM 571 O O . GLU A 1 75 ? -4.841 22.075 4.398 1.00 86.38 75 GLU A O 1
ATOM 576 N N . GLY A 1 76 ? -4.335 21.598 2.261 1.00 81.12 76 GLY A N 1
ATOM 577 C CA . GLY A 1 76 ? -2.883 21.716 2.424 1.00 81.12 76 GLY A CA 1
ATOM 578 C C . GLY A 1 76 ? -2.188 20.466 2.976 1.00 81.12 76 GLY A C 1
ATOM 579 O O . GLY A 1 76 ? -0.981 20.516 3.215 1.00 81.12 76 GLY A O 1
ATOM 580 N N . ALA A 1 77 ? -2.906 19.353 3.156 1.00 82.69 77 ALA A N 1
ATOM 581 C CA . ALA A 1 77 ? -2.293 18.075 3.497 1.00 82.69 77 ALA A CA 1
ATOM 582 C C . ALA A 1 77 ? -1.295 17.632 2.414 1.00 82.69 77 ALA A C 1
ATOM 584 O O . ALA A 1 77 ? -1.531 17.779 1.211 1.00 82.69 77 ALA A O 1
ATOM 585 N N . SER A 1 78 ? -0.161 17.079 2.847 1.00 81.12 78 SER A N 1
ATOM 586 C CA . SER A 1 78 ? 0.838 16.540 1.927 1.00 81.12 78 SER A CA 1
ATOM 587 C C . SER A 1 78 ? 0.357 15.211 1.354 1.00 81.12 78 SER A C 1
ATOM 589 O O . SER A 1 78 ? 0.090 14.270 2.097 1.00 81.12 78 SER A O 1
ATOM 591 N N . THR A 1 79 ? 0.344 15.090 0.027 1.00 75.44 79 THR A N 1
ATOM 592 C CA . THR A 1 79 ? 0.035 13.827 -0.668 1.00 75.44 79 THR A CA 1
ATOM 593 C C . THR A 1 79 ? 1.097 12.746 -0.445 1.00 75.44 79 THR A C 1
ATOM 595 O O . THR A 1 79 ? 0.875 11.584 -0.776 1.00 75.44 79 THR A O 1
ATOM 598 N N . GLN A 1 80 ? 2.249 13.116 0.122 1.00 79.06 80 GLN A N 1
ATOM 599 C CA . GLN A 1 80 ? 3.338 12.200 0.461 1.00 79.06 80 GLN A CA 1
ATOM 600 C C . GLN A 1 80 ? 3.253 11.678 1.899 1.00 79.06 80 GLN A C 1
ATOM 602 O O . GLN A 1 80 ? 4.049 10.822 2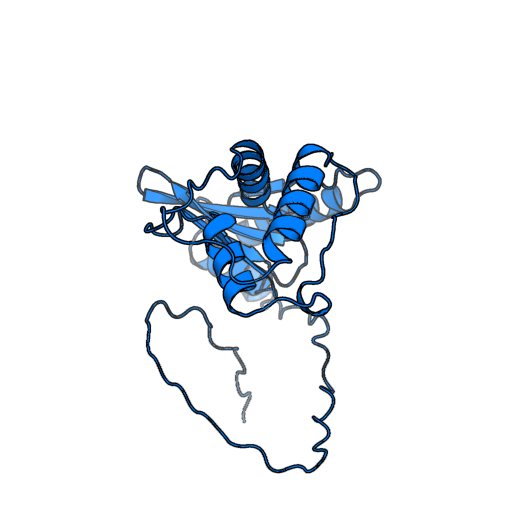.285 1.00 79.06 80 GLN A O 1
ATOM 607 N N . GLN A 1 81 ? 2.326 12.198 2.707 1.00 85.81 81 GLN A N 1
ATOM 608 C CA . GLN A 1 81 ? 2.175 11.780 4.090 1.00 85.81 81 GLN A CA 1
ATOM 609 C C . GLN A 1 81 ? 1.288 10.537 4.179 1.00 85.81 81 GLN A C 1
ATOM 611 O O . GLN A 1 81 ? 0.146 10.533 3.725 1.00 85.81 81 GLN A O 1
ATOM 616 N N . THR A 1 82 ? 1.826 9.499 4.815 1.00 93.69 82 THR A N 1
ATOM 617 C CA . THR A 1 82 ? 1.100 8.278 5.163 1.00 93.69 82 THR A CA 1
ATOM 618 C C . THR A 1 82 ? 1.104 8.148 6.686 1.00 93.69 82 THR A C 1
ATOM 620 O O . THR A 1 82 ? 2.164 8.196 7.310 1.00 93.69 82 THR A O 1
ATOM 623 N N . HIS A 1 83 ? -0.068 8.016 7.303 1.00 96.00 83 HIS A N 1
ATOM 624 C CA . HIS A 1 83 ? -0.205 7.800 8.745 1.00 96.00 83 HIS A CA 1
ATOM 625 C C . HIS A 1 83 ? -0.274 6.307 9.041 1.00 96.00 83 HIS A C 1
ATOM 627 O O . HIS A 1 83 ? -1.045 5.610 8.398 1.00 96.00 83 HIS A O 1
ATOM 633 N N . SER A 1 84 ? 0.475 5.823 10.032 1.00 96.81 84 SER A N 1
ATOM 634 C CA . SER A 1 84 ? 0.490 4.406 10.412 1.00 96.81 84 SER A CA 1
ATOM 635 C C . SER A 1 84 ? -0.150 4.197 11.786 1.00 96.81 84 SER A C 1
ATOM 637 O O . SER A 1 84 ? 0.171 4.901 12.746 1.00 96.81 84 SER A O 1
ATOM 639 N N . ILE A 1 85 ? -1.061 3.231 11.880 1.00 97.81 85 ILE A N 1
ATOM 640 C CA . ILE A 1 85 ? -1.745 2.802 13.100 1.00 97.81 85 ILE A CA 1
ATOM 641 C C . ILE A 1 85 ? -1.388 1.336 13.349 1.00 97.81 85 ILE A C 1
ATOM 643 O O . ILE A 1 85 ? -1.739 0.463 12.562 1.00 97.81 85 ILE A O 1
ATOM 647 N N . SER A 1 86 ? -0.701 1.049 14.454 1.00 96.38 86 SER A N 1
ATOM 648 C CA . SER A 1 86 ? -0.327 -0.325 14.810 1.00 96.38 86 SER A CA 1
ATOM 649 C C . SER A 1 86 ? -1.521 -1.133 15.321 1.00 96.38 86 SER A C 1
ATOM 651 O O . SER A 1 86 ? -2.303 -0.648 16.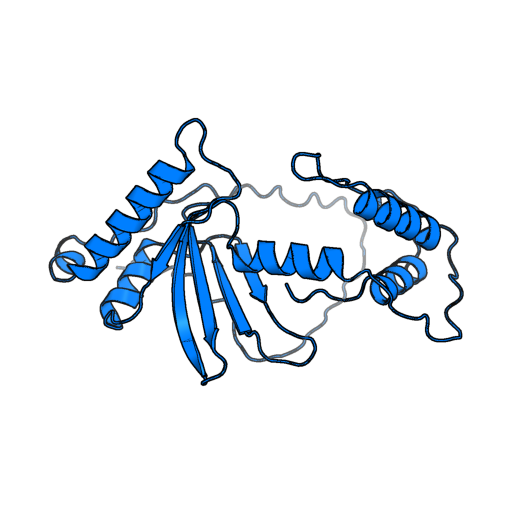141 1.00 96.38 86 SER A O 1
ATOM 653 N N . LEU A 1 87 ? -1.619 -2.387 14.869 1.00 94.25 87 LEU A N 1
ATOM 654 C CA . LEU A 1 87 ? -2.564 -3.390 15.370 1.00 94.25 87 LEU A CA 1
ATOM 655 C C . LEU A 1 87 ? -1.920 -4.358 16.377 1.00 94.25 87 LEU A C 1
ATOM 657 O O . LEU A 1 87 ? -2.548 -5.321 16.824 1.00 94.25 87 LEU A O 1
ATOM 661 N N . SER A 1 88 ? -0.662 -4.118 16.752 1.00 91.12 88 SER A N 1
ATOM 662 C CA . SER A 1 88 ? 0.082 -4.972 17.673 1.00 91.12 88 SER A CA 1
ATOM 663 C C . SER A 1 88 ? -0.589 -5.042 19.048 1.00 91.12 88 SER A C 1
ATOM 665 O O . SER A 1 88 ? -0.970 -4.030 19.633 1.00 91.12 88 SER A O 1
ATOM 667 N N . GLY A 1 89 ? -0.699 -6.257 19.588 1.00 89.25 89 GLY A N 1
ATOM 668 C CA . GLY A 1 89 ? -1.280 -6.507 20.912 1.00 89.25 89 GLY A CA 1
ATOM 669 C C . GLY A 1 89 ? -2.810 -6.574 20.952 1.00 89.25 89 GLY A C 1
ATOM 670 O O . GLY A 1 89 ? -3.364 -6.796 22.028 1.00 89.25 89 GLY A O 1
ATOM 671 N N . LEU A 1 90 ? -3.496 -6.424 19.815 1.00 92.19 90 LEU A N 1
ATOM 672 C CA . LEU A 1 90 ? -4.934 -6.678 19.718 1.00 92.19 90 LEU A CA 1
ATOM 673 C C . LEU A 1 90 ? -5.235 -8.179 19.747 1.00 92.19 90 LEU A C 1
ATOM 675 O O . LEU A 1 90 ? -4.465 -8.999 19.243 1.00 92.19 90 LEU A O 1
ATOM 679 N N . ALA A 1 91 ? -6.379 -8.544 20.329 1.00 92.25 91 ALA A N 1
ATOM 680 C CA . ALA A 1 91 ? -6.842 -9.923 20.296 1.00 92.25 91 ALA A CA 1
ATOM 681 C C . ALA A 1 91 ? -7.265 -10.310 18.872 1.00 92.25 91 ALA A C 1
ATOM 683 O O . ALA A 1 91 ? -7.732 -9.476 18.097 1.00 92.25 91 ALA A O 1
ATOM 684 N N . LEU A 1 92 ? -7.183 -11.601 18.538 1.00 90.00 92 LEU A N 1
ATOM 685 C CA . LEU A 1 92 ? -7.557 -12.085 17.205 1.00 90.00 92 LEU A CA 1
ATOM 686 C C . LEU A 1 92 ? -8.999 -11.705 16.827 1.00 90.00 92 LEU A C 1
ATOM 688 O O . LEU A 1 92 ? -9.244 -11.311 15.695 1.00 90.00 92 LEU A O 1
ATOM 692 N N . ALA A 1 93 ? -9.932 -11.752 17.784 1.00 89.19 93 ALA A N 1
ATOM 693 C CA . ALA A 1 93 ? -11.319 -11.342 17.564 1.00 89.19 93 ALA A CA 1
ATOM 694 C C . ALA A 1 93 ? -11.448 -9.854 17.186 1.00 89.19 93 ALA A C 1
ATOM 696 O O . ALA A 1 93 ? -12.241 -9.514 16.312 1.00 89.19 93 ALA A O 1
ATOM 697 N N . ASP A 1 94 ? -10.638 -8.978 17.793 1.00 91.44 94 ASP A N 1
ATOM 698 C CA . ASP A 1 94 ? -10.605 -7.551 17.454 1.00 91.44 94 ASP A CA 1
ATOM 699 C C . ASP A 1 94 ? -10.075 -7.340 16.031 1.00 91.44 94 ASP A C 1
ATOM 701 O O . ASP A 1 94 ? -10.648 -6.573 15.261 1.00 91.44 94 ASP A O 1
ATOM 705 N N . ILE A 1 95 ? -9.008 -8.057 15.665 1.00 91.19 95 ILE A N 1
ATOM 706 C CA . ILE A 1 95 ? -8.416 -8.003 14.322 1.00 91.19 95 ILE A CA 1
ATOM 707 C C . ILE A 1 95 ? -9.425 -8.486 13.274 1.00 91.19 95 ILE A C 1
ATOM 709 O O . ILE A 1 95 ? -9.605 -7.831 12.248 1.00 91.19 95 ILE A O 1
ATOM 713 N N . THR A 1 96 ? -10.119 -9.600 13.525 1.00 89.69 96 THR A N 1
ATOM 714 C CA . THR A 1 96 ? -11.171 -10.110 12.632 1.00 89.69 96 THR A CA 1
ATOM 715 C C . THR A 1 96 ? -12.284 -9.085 12.439 1.00 89.69 96 THR A C 1
ATOM 717 O O . THR A 1 96 ? -12.684 -8.836 11.303 1.00 89.69 96 THR A O 1
ATOM 720 N N . LEU A 1 97 ? -12.734 -8.445 13.521 1.00 88.75 97 LEU A N 1
ATOM 721 C CA . LEU A 1 97 ? -13.779 -7.428 13.458 1.00 88.75 97 LEU A CA 1
ATOM 722 C C . LEU A 1 97 ? -13.331 -6.189 12.668 1.00 88.75 97 LEU A C 1
ATOM 724 O O . LEU A 1 97 ? -14.088 -5.673 11.850 1.00 88.75 97 LEU A O 1
ATOM 728 N N . ILE A 1 98 ? -12.087 -5.738 12.864 1.00 91.12 98 ILE A N 1
ATOM 729 C CA . ILE A 1 98 ? -11.495 -4.639 12.086 1.00 91.12 98 ILE A CA 1
ATOM 730 C C . ILE A 1 98 ? -11.483 -4.985 10.594 1.00 91.12 98 ILE A C 1
ATOM 732 O O . ILE A 1 98 ? -11.916 -4.168 9.785 1.00 91.12 98 ILE A O 1
ATOM 736 N N . ASN A 1 99 ? -11.052 -6.194 10.228 1.00 90.00 99 ASN A N 1
ATOM 737 C CA . ASN A 1 99 ? -11.007 -6.623 8.827 1.00 90.00 99 ASN A CA 1
ATOM 738 C C . ASN A 1 99 ? -12.399 -6.677 8.199 1.00 90.00 99 ASN A C 1
ATOM 740 O O . ASN A 1 99 ? -12.578 -6.232 7.072 1.00 90.00 99 ASN A O 1
ATOM 744 N N . GLN A 1 100 ? -13.394 -7.171 8.938 1.00 87.81 100 GLN A N 1
ATOM 745 C CA . GLN A 1 100 ? -14.778 -7.188 8.471 1.00 87.81 100 GLN A CA 1
ATOM 746 C C . GLN A 1 100 ? -15.307 -5.769 8.215 1.00 87.81 100 GLN A C 1
ATOM 748 O O . GLN A 1 100 ? -15.985 -5.541 7.217 1.00 87.81 100 GLN A O 1
ATOM 753 N N . ILE A 1 101 ? -14.994 -4.818 9.101 1.00 89.62 101 ILE A N 1
ATOM 754 C CA . ILE A 1 101 ? -15.456 -3.428 8.986 1.00 89.62 101 ILE A CA 1
ATOM 755 C C . ILE A 1 101 ? -14.759 -2.697 7.835 1.00 89.62 101 ILE A C 1
ATOM 757 O O . ILE A 1 101 ? -15.412 -1.962 7.097 1.00 89.62 101 ILE A O 1
ATOM 761 N N . LEU A 1 102 ? -13.441 -2.862 7.698 1.00 90.06 102 LEU A N 1
ATOM 762 C CA . LEU A 1 102 ? -12.663 -2.205 6.648 1.00 90.06 102 LEU A CA 1
ATOM 763 C C . LEU A 1 102 ? -12.893 -2.841 5.274 1.00 90.06 102 LEU A C 1
ATOM 765 O O . LEU A 1 102 ? -12.807 -2.146 4.266 1.00 90.06 102 LEU A O 1
ATOM 769 N N . GLY A 1 103 ? -13.219 -4.132 5.226 1.00 87.44 103 GLY A N 1
ATOM 770 C CA . GLY A 1 103 ? -13.411 -4.868 3.982 1.00 87.44 103 GLY A CA 1
ATOM 771 C C . GLY A 1 103 ? -12.164 -4.890 3.092 1.00 87.44 103 GLY A C 1
ATOM 772 O O . GLY A 1 103 ? -11.075 -4.480 3.493 1.00 87.44 103 GLY A O 1
ATOM 773 N N . GLU A 1 104 ? -12.343 -5.367 1.863 1.00 85.19 104 GLU A N 1
ATOM 774 C CA . GLU A 1 104 ? -11.293 -5.475 0.847 1.00 85.19 104 GLU A CA 1
ATOM 775 C C . GLU A 1 104 ? -11.644 -4.601 -0.359 1.00 85.19 104 GLU A C 1
ATOM 777 O O . GLU A 1 104 ? -12.738 -4.700 -0.921 1.00 85.19 104 GLU A O 1
ATOM 782 N N . GLY A 1 105 ? -10.711 -3.730 -0.726 1.00 86.19 105 GLY A N 1
ATOM 783 C CA . GLY A 1 105 ? -10.744 -2.916 -1.930 1.00 86.19 105 GLY A CA 1
ATOM 784 C C . GLY A 1 105 ? -10.186 -3.651 -3.147 1.00 86.19 105 GLY A C 1
ATOM 785 O O . GLY A 1 105 ? -9.937 -4.855 -3.131 1.00 86.19 105 GLY A O 1
ATOM 786 N N . GLU A 1 106 ? -9.985 -2.901 -4.224 1.00 84.19 106 GLU A N 1
ATOM 787 C CA . GLU A 1 106 ? -9.582 -3.455 -5.522 1.00 84.19 106 GLU A CA 1
ATOM 788 C C . GLU A 1 106 ? -8.063 -3.614 -5.661 1.00 84.19 106 GLU A C 1
ATOM 790 O O . GLU A 1 106 ? -7.597 -4.391 -6.494 1.00 84.19 106 GLU A O 1
ATOM 795 N N . VAL A 1 107 ? -7.287 -2.893 -4.848 1.00 91.56 107 VAL A N 1
ATOM 796 C CA . VAL A 1 107 ? -5.832 -2.828 -4.976 1.00 91.56 107 VAL A CA 1
ATOM 797 C C . VAL A 1 107 ? -5.153 -3.673 -3.903 1.00 91.56 107 VAL A C 1
ATOM 799 O O . VAL A 1 107 ? -5.445 -3.572 -2.712 1.00 91.56 107 VAL A O 1
ATOM 802 N N . SER A 1 108 ? -4.190 -4.486 -4.331 1.00 93.31 108 SER A N 1
ATOM 803 C CA . SER A 1 108 ? -3.275 -5.221 -3.458 1.00 93.31 108 SER A CA 1
ATOM 804 C C . SER A 1 108 ? -1.852 -5.109 -3.999 1.00 93.31 108 SER A C 1
ATOM 806 O O . SER A 1 108 ? -1.655 -4.855 -5.188 1.00 93.31 108 SER A O 1
ATOM 808 N N . ALA A 1 109 ? -0.862 -5.259 -3.123 1.00 93.06 109 ALA A N 1
ATOM 809 C CA . ALA A 1 109 ? 0.547 -5.218 -3.498 1.00 93.06 109 ALA A CA 1
ATOM 810 C C . ALA A 1 109 ? 1.376 -6.147 -2.606 1.00 93.06 109 ALA A C 1
ATOM 812 O O . ALA A 1 109 ? 0.986 -6.480 -1.479 1.00 93.06 109 ALA A O 1
ATOM 813 N N . GLN A 1 110 ? 2.535 -6.567 -3.103 1.00 94.19 110 GLN A N 1
ATOM 814 C CA . GLN A 1 110 ? 3.492 -7.355 -2.337 1.00 94.19 110 GLN A CA 1
ATOM 815 C C . GLN A 1 110 ? 4.887 -6.807 -2.568 1.00 94.19 110 GLN A C 1
ATOM 817 O O . GLN A 1 110 ? 5.236 -6.501 -3.693 1.00 94.19 110 GLN A O 1
ATOM 822 N N . VAL A 1 111 ? 5.689 -6.727 -1.513 1.00 92.25 111 VAL A N 1
ATOM 823 C CA . VAL A 1 111 ? 7.115 -6.430 -1.648 1.00 92.25 111 VAL A CA 1
ATOM 824 C C . VAL A 1 111 ? 7.877 -7.732 -1.468 1.00 92.25 111 VAL A C 1
ATOM 826 O O . VAL A 1 111 ? 7.710 -8.404 -0.447 1.00 92.25 111 VAL A O 1
ATOM 829 N N . ARG A 1 112 ? 8.681 -8.119 -2.458 1.00 90.88 112 ARG A N 1
ATOM 830 C CA . ARG A 1 112 ? 9.496 -9.335 -2.427 1.00 90.88 112 ARG A CA 1
ATOM 831 C C . ARG A 1 112 ? 10.795 -9.163 -3.200 1.00 90.88 112 ARG A C 1
ATOM 833 O O . ARG A 1 112 ? 10.818 -8.547 -4.259 1.00 90.88 112 ARG A O 1
ATOM 840 N N . LEU A 1 113 ? 11.859 -9.782 -2.708 1.00 81.50 113 LEU A N 1
ATOM 841 C CA . LEU A 1 113 ? 13.060 -9.978 -3.509 1.00 81.50 113 LEU A CA 1
ATOM 842 C C . LEU A 1 113 ? 12.859 -11.152 -4.476 1.00 81.50 113 LEU A C 1
ATOM 844 O O . LEU A 1 113 ? 12.054 -12.060 -4.232 1.00 81.50 113 LEU A O 1
ATOM 848 N N . GLU A 1 114 ? 13.570 -11.117 -5.601 1.00 77.69 114 GLU A N 1
ATOM 849 C CA . GLU A 1 114 ? 13.482 -12.155 -6.627 1.00 77.69 114 GLU A CA 1
ATOM 850 C C . GLU A 1 114 ? 13.860 -13.526 -6.042 1.00 77.69 114 GLU A C 1
ATOM 852 O O . GLU A 1 114 ? 14.908 -13.695 -5.425 1.00 77.69 114 GLU A O 1
ATOM 857 N N . GLY A 1 115 ? 12.977 -14.514 -6.211 1.00 75.50 115 GLY A N 1
ATOM 858 C CA . GLY A 1 115 ? 13.168 -15.865 -5.671 1.00 75.50 115 GLY A CA 1
ATOM 859 C C . GLY A 1 115 ? 12.819 -16.043 -4.186 1.00 75.50 115 GLY A C 1
ATOM 860 O O . GLY A 1 115 ? 12.832 -17.176 -3.706 1.00 75.50 115 GLY A O 1
ATOM 861 N N . GLU A 1 116 ? 12.434 -14.982 -3.471 1.00 84.69 116 GLU A N 1
ATOM 862 C CA . GLU A 1 116 ? 12.131 -15.026 -2.033 1.00 84.69 116 GLU A CA 1
ATOM 863 C C . GLU A 1 116 ? 10.639 -14.846 -1.730 1.00 84.69 116 GLU A C 1
ATOM 865 O O . GLU A 1 116 ? 9.861 -14.372 -2.562 1.00 84.69 116 GLU A O 1
ATOM 870 N N . ALA A 1 117 ? 10.206 -15.251 -0.533 1.00 82.44 117 ALA A N 1
ATOM 871 C CA . ALA A 1 117 ? 8.846 -14.991 -0.063 1.00 82.44 117 ALA A CA 1
ATOM 872 C C . ALA A 1 117 ? 8.612 -13.475 0.116 1.00 82.44 117 ALA A C 1
ATOM 874 O O . ALA A 1 117 ? 9.560 -12.747 0.404 1.00 82.44 117 ALA A O 1
ATOM 875 N N . PRO A 1 118 ? 7.368 -12.981 -0.036 1.00 83.81 118 PRO A N 1
ATOM 876 C CA . PRO A 1 118 ? 7.088 -11.565 0.157 1.00 83.81 118 PRO A CA 1
ATOM 877 C C . PRO A 1 118 ? 7.369 -11.148 1.598 1.00 83.81 118 PRO A C 1
ATOM 879 O O . PRO A 1 118 ? 6.820 -11.731 2.537 1.00 83.81 118 PRO A O 1
ATOM 882 N N . THR A 1 119 ? 8.205 -10.124 1.748 1.00 92.25 119 THR A N 1
ATOM 883 C CA . THR A 1 119 ? 8.518 -9.494 3.030 1.00 92.25 119 THR A CA 1
ATOM 884 C C . THR A 1 119 ? 7.365 -8.615 3.487 1.00 92.25 119 THR A C 1
ATOM 886 O O . THR A 1 119 ? 7.098 -8.545 4.683 1.00 92.25 119 THR A O 1
ATOM 889 N N . VAL A 1 120 ? 6.614 -8.019 2.553 1.00 94.50 120 VAL A N 1
ATOM 890 C CA . VAL A 1 120 ? 5.448 -7.188 2.870 1.00 94.50 120 VAL A CA 1
ATOM 891 C C . VAL A 1 120 ? 4.246 -7.581 2.024 1.00 94.50 120 VAL A C 1
ATOM 893 O O . VAL A 1 120 ? 4.360 -7.818 0.822 1.00 94.50 120 VAL A O 1
ATOM 896 N N . ARG A 1 121 ? 3.073 -7.634 2.656 1.00 95.38 121 ARG A N 1
ATOM 897 C CA . ARG A 1 121 ? 1.776 -7.831 2.003 1.00 95.38 121 ARG A CA 1
ATOM 898 C C . ARG A 1 121 ? 0.871 -6.651 2.304 1.00 95.38 121 ARG A C 1
ATOM 900 O O . ARG A 1 121 ? 0.753 -6.240 3.458 1.00 95.38 121 ARG A O 1
ATOM 907 N N . ILE A 1 122 ? 0.234 -6.134 1.265 1.00 96.12 122 ILE A N 1
ATOM 908 C CA . ILE A 1 122 ? -0.564 -4.916 1.318 1.00 96.12 122 ILE A CA 1
ATOM 909 C C . ILE A 1 122 ? -1.917 -5.190 0.678 1.00 96.12 122 ILE A C 1
ATOM 911 O O . ILE A 1 122 ? -1.989 -5.738 -0.421 1.00 96.12 122 ILE A O 1
ATOM 915 N N . GLN A 1 123 ? -2.975 -4.750 1.347 1.00 95.12 123 GLN A N 1
ATOM 916 C CA . GLN A 1 123 ? -4.337 -4.808 0.834 1.00 95.12 123 GLN A CA 1
ATOM 917 C C . GLN A 1 123 ? -5.031 -3.473 1.100 1.00 95.12 123 GLN A C 1
ATOM 919 O O . GLN A 1 123 ? -5.073 -3.017 2.244 1.00 95.12 123 GLN A O 1
ATOM 924 N N . GLU A 1 124 ? -5.579 -2.847 0.062 1.00 95.25 124 GLU A N 1
ATOM 925 C CA . GLU A 1 124 ? -6.470 -1.702 0.237 1.00 95.25 124 GLU A CA 1
ATOM 926 C C . GLU A 1 124 ? -7.802 -2.171 0.821 1.00 95.25 124 GLU A C 1
ATOM 928 O O . GLU A 1 124 ? -8.284 -3.263 0.509 1.00 95.25 124 GLU A O 1
ATOM 933 N N . SER A 1 125 ? -8.401 -1.347 1.668 1.00 93.69 125 SER A N 1
ATOM 934 C CA . SER A 1 125 ? -9.755 -1.554 2.173 1.00 93.69 125 SER A CA 1
ATOM 935 C C . SER A 1 125 ? -10.809 -1.048 1.177 1.00 93.69 125 SER A C 1
ATOM 937 O O . SER A 1 125 ? -10.468 -0.437 0.166 1.00 93.69 125 SER A O 1
ATOM 939 N N . VAL A 1 126 ? -12.107 -1.215 1.466 1.00 91.38 126 VAL A N 1
ATOM 940 C CA . VAL A 1 126 ? -13.154 -0.578 0.631 1.00 91.38 126 VAL A CA 1
ATOM 941 C C . VAL A 1 126 ? -13.145 0.953 0.732 1.00 91.38 126 VAL A C 1
ATOM 943 O O . VAL A 1 126 ? -13.781 1.639 -0.070 1.00 91.38 126 VAL A O 1
ATOM 946 N N . PHE A 1 127 ? -12.447 1.498 1.731 1.00 91.25 127 PHE A N 1
ATOM 947 C CA . PHE A 1 127 ? -12.190 2.922 1.880 1.00 91.25 127 PHE A CA 1
ATOM 948 C C . PHE A 1 127 ? -10.868 3.268 1.195 1.00 91.25 127 PHE A C 1
ATOM 950 O O . PHE A 1 127 ? -9.796 2.897 1.678 1.00 91.25 127 PHE A O 1
ATOM 957 N N . ALA A 1 128 ? -10.962 4.001 0.084 1.00 91.00 128 ALA A N 1
ATOM 958 C CA . ALA A 1 128 ? -9.802 4.404 -0.701 1.00 91.00 128 ALA A CA 1
ATOM 959 C C . ALA A 1 128 ? -8.767 5.145 0.159 1.00 91.00 128 ALA A C 1
ATOM 961 O O . ALA A 1 128 ? -9.109 6.048 0.932 1.00 91.00 128 ALA A O 1
ATOM 962 N N . GLY A 1 129 ? -7.502 4.761 0.013 1.00 92.75 129 GLY A N 1
ATOM 963 C CA . GLY A 1 129 ? -6.404 5.326 0.791 1.00 92.75 129 GLY A CA 1
ATOM 964 C C . GLY A 1 129 ? -6.276 4.783 2.220 1.00 92.75 129 GLY A C 1
ATOM 965 O O . GLY A 1 129 ? -5.451 5.295 2.975 1.00 92.75 129 GLY A O 1
ATOM 966 N N . VAL A 1 130 ? -7.057 3.769 2.610 1.00 96.25 130 VAL A N 1
ATOM 967 C CA . VAL A 1 130 ? -6.850 3.000 3.847 1.00 96.25 130 VAL A CA 1
ATOM 968 C C . VAL A 1 130 ? -6.337 1.615 3.479 1.00 96.25 130 VAL A C 1
ATOM 970 O O . VAL A 1 130 ? -7.012 0.848 2.795 1.00 96.25 130 VAL A O 1
ATOM 973 N N . TRP A 1 131 ? -5.153 1.287 3.974 1.00 96.81 131 TRP A N 1
ATOM 974 C CA . TRP A 1 131 ? -4.381 0.114 3.594 1.00 96.81 131 TRP A CA 1
ATOM 975 C C . TRP A 1 131 ? -4.071 -0.720 4.821 1.00 96.81 131 TRP A C 1
ATOM 977 O O . TRP A 1 131 ? -3.693 -0.179 5.856 1.00 96.81 131 TRP A O 1
ATOM 987 N N . ARG A 1 132 ? -4.159 -2.039 4.712 1.00 96.75 132 ARG A N 1
ATOM 988 C CA . ARG A 1 132 ? -3.553 -2.943 5.685 1.00 96.75 132 ARG A CA 1
ATOM 989 C C . ARG A 1 132 ? -2.180 -3.359 5.185 1.00 96.75 132 ARG A C 1
ATOM 991 O O . ARG A 1 132 ? -2.063 -3.810 4.047 1.00 96.75 132 ARG A O 1
ATOM 998 N N . VAL A 1 133 ? -1.169 -3.226 6.034 1.00 96.50 133 VAL A N 1
ATOM 999 C CA . VAL A 1 133 ? 0.225 -3.544 5.724 1.00 96.50 133 VAL A CA 1
ATOM 1000 C C . VAL A 1 133 ? 0.727 -4.559 6.744 1.00 96.50 133 VAL A C 1
ATOM 1002 O O . VAL A 1 133 ? 0.731 -4.305 7.947 1.00 96.50 133 VAL A O 1
ATOM 1005 N N . ILE A 1 134 ? 1.127 -5.731 6.255 1.00 95.56 134 ILE A N 1
ATOM 1006 C CA . ILE A 1 134 ? 1.714 -6.798 7.065 1.00 95.56 134 ILE A CA 1
ATOM 1007 C C . ILE A 1 134 ? 3.148 -7.000 6.599 1.00 95.56 134 ILE A C 1
ATOM 1009 O O . ILE A 1 134 ? 3.383 -7.497 5.497 1.00 95.56 134 ILE A O 1
ATOM 1013 N N . GLU A 1 135 ? 4.092 -6.632 7.452 1.00 94.44 135 GLU A N 1
ATOM 1014 C CA . GLU A 1 135 ? 5.527 -6.775 7.231 1.00 94.44 135 GLU A CA 1
ATOM 1015 C C . GLU A 1 135 ? 6.071 -7.947 8.057 1.00 94.44 135 GLU A C 1
ATOM 1017 O O . GLU A 1 135 ? 5.763 -8.089 9.242 1.00 94.44 135 GLU A O 1
ATOM 1022 N N . THR A 1 136 ? 6.880 -8.792 7.425 1.00 92.56 136 THR A N 1
ATOM 1023 C CA . THR A 1 136 ? 7.660 -9.845 8.079 1.00 92.56 136 THR A CA 1
ATOM 1024 C C . THR A 1 136 ? 9.039 -9.285 8.392 1.00 92.56 136 THR A C 1
ATOM 1026 O O . THR A 1 136 ? 9.779 -8.923 7.482 1.00 92.56 136 THR A O 1
ATOM 1029 N N . LEU A 1 137 ? 9.364 -9.197 9.679 1.00 90.06 137 LEU A N 1
ATOM 1030 C CA . LEU A 1 137 ? 10.642 -8.693 10.172 1.00 90.06 137 LEU A CA 1
ATOM 1031 C C . LEU A 1 137 ? 11.730 -9.777 10.104 1.00 90.06 137 LEU A C 1
ATOM 1033 O O . LEU A 1 137 ? 11.430 -10.967 9.995 1.00 90.06 137 LEU A O 1
ATOM 1037 N N . ASP A 1 138 ? 12.995 -9.369 10.230 1.00 87.44 138 ASP A N 1
ATOM 1038 C CA . ASP A 1 138 ? 14.162 -10.266 10.154 1.00 87.44 138 ASP A CA 1
ATOM 1039 C C . ASP A 1 138 ? 14.151 -11.389 11.210 1.00 87.44 138 ASP A C 1
ATOM 1041 O O . ASP A 1 138 ? 14.717 -12.461 11.001 1.00 87.44 138 ASP A O 1
ATOM 1045 N N . ASP A 1 139 ? 13.503 -11.157 12.354 1.00 89.12 139 ASP A N 1
ATOM 1046 C CA . ASP A 1 139 ? 13.325 -12.139 13.431 1.00 89.12 139 ASP A CA 1
ATOM 1047 C C . ASP A 1 139 ? 12.121 -13.079 13.211 1.00 89.12 139 ASP A C 1
ATOM 1049 O O . ASP A 1 139 ? 11.839 -13.944 14.045 1.00 89.12 139 ASP A O 1
ATOM 1053 N N . GLY A 1 140 ? 11.414 -12.923 12.087 1.00 86.62 140 GLY A N 1
ATOM 1054 C CA . GLY A 1 140 ? 10.203 -13.657 11.731 1.00 86.62 140 GLY A CA 1
ATOM 1055 C C . GLY A 1 140 ? 8.924 -13.120 12.380 1.00 86.62 140 GLY A C 1
ATOM 1056 O O . GLY A 1 140 ? 7.850 -13.678 12.141 1.00 86.62 140 GLY A O 1
ATOM 1057 N N . ALA A 1 141 ? 8.998 -12.060 13.192 1.00 89.75 141 ALA A N 1
ATOM 1058 C CA . ALA A 1 141 ? 7.811 -11.432 13.754 1.00 89.75 141 ALA A CA 1
ATOM 1059 C C . ALA A 1 141 ? 7.023 -10.679 12.673 1.00 89.75 141 ALA A C 1
ATOM 1061 O O . ALA A 1 141 ? 7.581 -10.130 11.724 1.00 89.75 141 ALA A O 1
ATOM 1062 N N . LEU A 1 142 ? 5.700 -10.632 12.839 1.00 91.69 142 LEU A N 1
ATOM 1063 C CA . LEU A 1 142 ? 4.820 -9.876 11.954 1.00 91.69 142 LEU A CA 1
ATOM 1064 C C . LEU A 1 142 ? 4.511 -8.510 12.562 1.00 91.69 142 LEU A C 1
ATOM 1066 O O . LEU A 1 142 ? 4.020 -8.411 13.692 1.00 91.69 142 LEU A O 1
ATOM 1070 N N . ARG A 1 143 ? 4.746 -7.457 11.785 1.00 93.56 143 ARG A N 1
ATOM 1071 C CA . ARG A 1 143 ? 4.268 -6.107 12.061 1.00 93.56 143 ARG A CA 1
ATOM 1072 C C . ARG A 1 143 ? 3.000 -5.872 11.247 1.00 93.56 143 ARG A C 1
ATOM 1074 O O . ARG A 1 143 ? 3.051 -5.815 10.026 1.00 93.56 143 ARG A O 1
ATOM 1081 N N . ASP A 1 144 ? 1.872 -5.754 11.942 1.00 95.25 144 ASP A N 1
ATOM 1082 C CA . ASP A 1 144 ? 0.548 -5.519 11.353 1.00 95.25 144 ASP A CA 1
ATOM 1083 C C . ASP A 1 144 ? 0.112 -4.077 11.639 1.00 95.25 144 ASP A C 1
ATOM 1085 O O . ASP A 1 144 ? 0.021 -3.656 12.804 1.00 95.25 144 ASP A O 1
ATOM 1089 N N . THR A 1 145 ? -0.109 -3.303 10.580 1.00 97.38 145 THR A N 1
ATOM 1090 C CA . THR A 1 145 ? -0.491 -1.893 10.653 1.00 97.38 145 THR A CA 1
ATOM 1091 C C . THR A 1 145 ? -1.611 -1.568 9.669 1.00 97.38 145 THR A C 1
ATOM 1093 O O . THR A 1 145 ? -1.786 -2.208 8.632 1.00 97.38 145 THR A O 1
ATOM 1096 N N . ILE A 1 146 ? -2.377 -0.531 10.001 1.00 97.69 146 ILE A N 1
ATOM 1097 C CA . ILE A 1 146 ? -3.222 0.178 9.045 1.00 97.69 146 ILE A CA 1
ATOM 1098 C C . ILE A 1 146 ? -2.498 1.458 8.657 1.00 97.69 146 ILE A C 1
ATOM 1100 O O . ILE A 1 146 ? -2.145 2.258 9.522 1.00 97.69 146 ILE A O 1
ATOM 1104 N N . GLU A 1 147 ? -2.314 1.669 7.365 1.00 97.62 147 GLU A N 1
ATOM 1105 C CA . GLU A 1 147 ? -1.780 2.896 6.806 1.00 97.62 147 GLU A CA 1
ATOM 1106 C C . GLU A 1 147 ? -2.879 3.719 6.136 1.00 97.62 147 GLU A C 1
ATOM 1108 O O . GLU A 1 147 ? -3.741 3.186 5.444 1.00 97.62 147 GLU A O 1
ATOM 1113 N N . VAL A 1 148 ? -2.852 5.033 6.343 1.00 97.44 148 VAL A N 1
ATOM 1114 C CA . VAL A 1 148 ? -3.792 5.981 5.742 1.00 97.44 148 VAL A CA 1
ATOM 1115 C C . VAL A 1 148 ? -3.016 7.004 4.927 1.00 97.44 148 VAL A C 1
ATOM 1117 O O . VAL A 1 148 ? -2.222 7.770 5.476 1.00 97.44 148 VAL A O 1
ATOM 1120 N N . GLY A 1 149 ? -3.223 6.994 3.616 1.00 94.69 149 GLY A N 1
ATOM 1121 C CA . GLY A 1 149 ? -2.507 7.821 2.651 1.00 94.69 149 GLY A CA 1
ATOM 1122 C C . GLY A 1 149 ? -2.775 7.373 1.215 1.00 94.69 149 GLY A C 1
ATOM 1123 O O . GLY A 1 149 ? -3.373 6.325 0.977 1.00 94.69 149 GLY A O 1
ATOM 1124 N N . ALA A 1 150 ? -2.306 8.153 0.239 1.00 91.94 150 ALA A N 1
ATOM 1125 C CA . ALA A 1 150 ? -2.498 7.834 -1.181 1.00 91.94 150 ALA A CA 1
ATOM 1126 C C . ALA A 1 150 ? -1.850 6.498 -1.587 1.00 91.94 150 ALA A C 1
ATOM 1128 O O . ALA A 1 150 ? -2.366 5.792 -2.446 1.00 91.94 150 ALA A O 1
ATOM 1129 N N . VAL A 1 151 ? -0.721 6.159 -0.963 1.00 92.81 151 VAL A N 1
ATOM 1130 C CA . VAL A 1 151 ? -0.000 4.900 -1.159 1.00 92.81 151 VAL A CA 1
ATOM 1131 C C . VAL A 1 151 ? 0.718 4.524 0.147 1.00 92.81 151 VAL A C 1
ATOM 1133 O O . VAL A 1 151 ? 1.172 5.434 0.862 1.00 92.81 151 VAL A O 1
ATOM 1136 N N . PRO A 1 152 ? 0.847 3.225 0.476 1.00 95.38 152 PRO A N 1
ATOM 1137 C CA . PRO A 1 152 ? 1.650 2.775 1.607 1.00 95.38 152 PRO A CA 1
ATOM 1138 C C . PRO A 1 152 ? 3.091 3.274 1.532 1.00 95.38 152 PRO A C 1
ATOM 1140 O O . PRO A 1 152 ? 3.670 3.384 0.446 1.00 95.38 152 PRO A O 1
ATOM 1143 N N . ALA A 1 153 ? 3.677 3.571 2.690 1.00 93.88 153 ALA A N 1
ATOM 1144 C CA . ALA A 1 153 ? 4.999 4.185 2.763 1.00 93.88 153 ALA A CA 1
ATOM 1145 C C . ALA A 1 153 ? 6.083 3.304 2.134 1.00 93.88 153 ALA A C 1
ATOM 1147 O O . ALA A 1 153 ? 6.851 3.777 1.299 1.00 93.88 153 ALA A O 1
ATOM 1148 N N . VAL A 1 154 ? 6.049 2.005 2.435 1.00 93.69 154 VAL A N 1
ATOM 1149 C CA . VAL A 1 154 ? 7.021 1.033 1.924 1.00 93.69 154 VAL A CA 1
ATOM 1150 C C . VAL A 1 154 ? 7.070 0.967 0.395 1.00 93.69 154 VAL A C 1
ATOM 1152 O O . VAL A 1 154 ? 8.151 0.832 -0.167 1.00 93.69 154 VAL A O 1
ATOM 1155 N N . LEU A 1 155 ? 5.937 1.120 -0.303 1.00 93.44 155 LEU A N 1
ATOM 1156 C CA . LEU A 1 155 ? 5.918 1.087 -1.772 1.00 93.44 155 LEU A CA 1
ATOM 1157 C C . LEU A 1 155 ? 6.628 2.299 -2.370 1.00 93.44 155 LEU A C 1
ATOM 1159 O O . LEU A 1 155 ? 7.338 2.185 -3.367 1.00 93.44 155 LEU A O 1
ATOM 1163 N N . ARG A 1 156 ? 6.455 3.466 -1.746 1.00 89.94 156 ARG A N 1
ATOM 1164 C CA . ARG A 1 156 ? 7.143 4.692 -2.147 1.00 89.94 156 ARG A CA 1
ATOM 1165 C C . ARG A 1 156 ? 8.641 4.588 -1.884 1.00 89.94 156 ARG A C 1
ATOM 1167 O O . ARG A 1 156 ? 9.418 4.977 -2.750 1.00 89.94 156 ARG A O 1
ATOM 1174 N N . ASP A 1 157 ? 9.030 4.055 -0.731 1.00 89.94 157 ASP A N 1
ATOM 1175 C CA . ASP A 1 157 ? 10.438 3.877 -0.378 1.00 89.94 157 ASP A CA 1
ATOM 1176 C C . ASP A 1 157 ? 11.115 2.899 -1.353 1.00 89.94 157 ASP A C 1
ATOM 1178 O O . ASP A 1 157 ? 12.141 3.237 -1.945 1.00 89.94 157 ASP A O 1
ATOM 1182 N N . CYS A 1 158 ? 10.468 1.763 -1.651 1.00 90.50 158 CYS A N 1
ATOM 1183 C CA . CYS A 1 158 ? 10.925 0.814 -2.672 1.00 90.50 158 CYS A CA 1
ATOM 1184 C C . CYS A 1 158 ? 11.073 1.477 -4.049 1.00 90.50 158 CYS A C 1
ATOM 1186 O O . CYS A 1 158 ? 12.098 1.312 -4.705 1.00 90.50 158 CYS A O 1
ATOM 1188 N N . ALA A 1 159 ? 10.086 2.271 -4.478 1.00 87.62 159 ALA A N 1
ATOM 1189 C CA . ALA A 1 159 ? 10.135 2.957 -5.768 1.00 87.62 159 ALA A CA 1
ATOM 1190 C C . ALA A 1 159 ? 11.290 3.971 -5.860 1.00 87.62 159 ALA A C 1
ATOM 1192 O O . ALA A 1 159 ? 11.909 4.105 -6.918 1.00 87.62 159 ALA A O 1
ATOM 1193 N N . VAL A 1 160 ? 11.603 4.680 -4.769 1.00 84.88 160 VAL A N 1
ATOM 1194 C CA . VAL A 1 160 ? 12.748 5.605 -4.713 1.00 84.88 160 VAL A CA 1
ATOM 1195 C C . VAL A 1 160 ? 14.069 4.838 -4.763 1.00 84.88 160 VAL A C 1
ATOM 1197 O O . VAL A 1 160 ? 14.959 5.218 -5.527 1.00 84.88 160 VAL A O 1
ATOM 1200 N N . GLU A 1 161 ? 14.197 3.757 -3.994 1.00 85.25 161 GLU A N 1
ATOM 1201 C CA . GLU A 1 161 ? 15.390 2.905 -3.989 1.00 85.25 161 GLU A CA 1
ATOM 1202 C C . GLU A 1 161 ? 15.653 2.298 -5.371 1.00 85.25 161 GLU A C 1
ATOM 1204 O O . GLU A 1 161 ? 16.723 2.520 -5.945 1.00 85.25 161 GLU A O 1
ATOM 1209 N N . ASP A 1 162 ? 14.661 1.613 -5.942 1.00 82.69 162 ASP A N 1
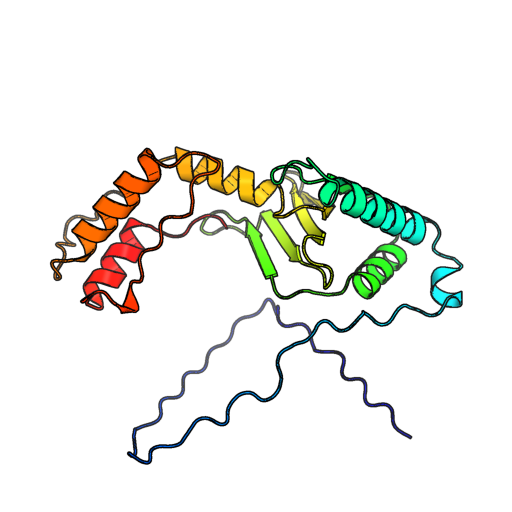ATOM 1210 C CA . ASP A 1 162 ? 14.759 0.956 -7.249 1.00 82.69 162 ASP A CA 1
ATOM 1211 C C . ASP A 1 162 ? 14.980 1.976 -8.370 1.00 82.69 162 ASP A C 1
ATOM 1213 O O . ASP A 1 162 ? 15.828 1.793 -9.249 1.00 82.69 162 ASP A O 1
ATOM 1217 N N . GLY A 1 163 ? 14.277 3.108 -8.298 1.00 77.19 163 GLY A N 1
ATOM 1218 C CA . GLY A 1 163 ? 14.453 4.218 -9.223 1.00 77.19 163 GLY A CA 1
ATOM 1219 C C . GLY A 1 163 ? 15.856 4.821 -9.164 1.00 77.19 163 GLY A C 1
ATOM 1220 O O . GLY A 1 163 ? 16.353 5.282 -10.190 1.00 77.19 163 GLY A O 1
ATOM 1221 N N . SER A 1 164 ? 16.522 4.806 -8.005 1.00 71.81 164 SER A N 1
ATOM 1222 C CA . SER A 1 164 ? 17.879 5.343 -7.828 1.00 71.81 164 SER A CA 1
ATOM 1223 C C . SER A 1 164 ? 18.988 4.368 -8.242 1.00 71.81 164 SER A C 1
ATOM 1225 O O . SER A 1 164 ? 20.040 4.812 -8.707 1.00 71.81 164 SER A O 1
ATOM 1227 N N . ALA A 1 165 ? 18.741 3.057 -8.134 1.00 66.56 165 ALA A N 1
ATOM 1228 C CA . ALA A 1 165 ? 19.729 2.007 -8.382 1.00 66.56 165 ALA A CA 1
ATOM 1229 C C . ALA A 1 165 ? 20.177 1.909 -9.855 1.00 66.56 165 ALA A C 1
ATOM 1231 O O . ALA A 1 165 ? 21.271 1.421 -10.129 1.00 66.56 165 ALA A O 1
ATOM 1232 N N . GLY A 1 166 ? 19.381 2.439 -10.792 1.00 58.47 166 GLY A N 1
ATOM 1233 C CA . GLY A 1 166 ? 19.672 2.430 -12.226 1.00 58.47 166 GLY A CA 1
ATOM 1234 C C . GLY A 1 166 ? 19.545 1.031 -12.835 1.00 58.47 166 GLY A C 1
ATOM 1235 O O . GLY A 1 166 ? 20.189 0.077 -12.404 1.00 58.47 166 GLY A O 1
ATOM 1236 N N . VAL A 1 167 ? 18.737 0.893 -13.887 1.00 56.66 167 VAL A N 1
ATOM 1237 C CA . VAL A 1 167 ? 18.571 -0.391 -14.580 1.00 56.66 167 VAL A CA 1
ATOM 1238 C C . VAL A 1 167 ? 19.840 -0.691 -15.375 1.00 56.66 167 VAL A C 1
ATOM 1240 O O . VAL A 1 167 ? 20.038 -0.205 -16.487 1.00 56.66 167 VAL A O 1
ATOM 1243 N N . THR A 1 168 ? 20.728 -1.487 -14.786 1.00 52.66 168 THR A N 1
ATOM 1244 C CA . THR A 1 168 ? 21.961 -1.933 -15.442 1.00 52.66 168 THR A CA 1
ATOM 1245 C C . THR A 1 168 ? 21.943 -3.446 -15.592 1.00 52.66 168 THR A C 1
ATOM 1247 O O . THR A 1 168 ? 22.876 -4.118 -15.172 1.00 52.66 168 THR A O 1
ATOM 1250 N N . VAL A 1 169 ? 20.882 -4.007 -16.182 1.00 53.66 169 VAL A N 1
ATOM 1251 C CA . VAL A 1 169 ? 20.910 -5.415 -16.605 1.00 53.66 169 VAL A CA 1
ATOM 1252 C C . VAL A 1 169 ? 21.903 -5.520 -17.773 1.00 53.66 169 VAL A C 1
ATOM 1254 O O . VAL A 1 169 ? 21.654 -4.930 -18.838 1.00 53.66 169 VAL A O 1
ATOM 1257 N N . PRO A 1 170 ? 23.054 -6.205 -17.609 1.00 49.66 170 PRO A N 1
ATOM 1258 C CA . PRO A 1 170 ? 23.984 -6.423 -18.707 1.00 49.66 170 PRO A CA 1
ATOM 1259 C C . PRO A 1 170 ? 23.295 -7.308 -19.748 1.00 49.66 170 PRO A C 1
ATOM 1261 O O . PRO A 1 170 ? 22.710 -8.328 -19.389 1.00 49.66 170 PRO A O 1
ATOM 1264 N N . LEU A 1 171 ? 23.359 -6.951 -21.037 1.00 52.53 171 LEU A N 1
ATOM 1265 C CA . LEU A 1 171 ? 22.872 -7.859 -22.079 1.00 52.53 171 LEU A CA 1
ATOM 1266 C C . LEU A 1 171 ? 23.625 -9.186 -21.986 1.00 52.53 171 LEU A C 1
ATOM 1268 O O . LEU A 1 171 ? 24.859 -9.203 -22.029 1.00 52.53 171 LEU A O 1
ATOM 1272 N N . ALA A 1 172 ? 22.884 -10.291 -21.992 1.00 51.09 172 ALA A N 1
ATOM 1273 C CA . ALA A 1 172 ? 23.446 -11.558 -22.422 1.00 51.09 172 ALA A CA 1
ATOM 12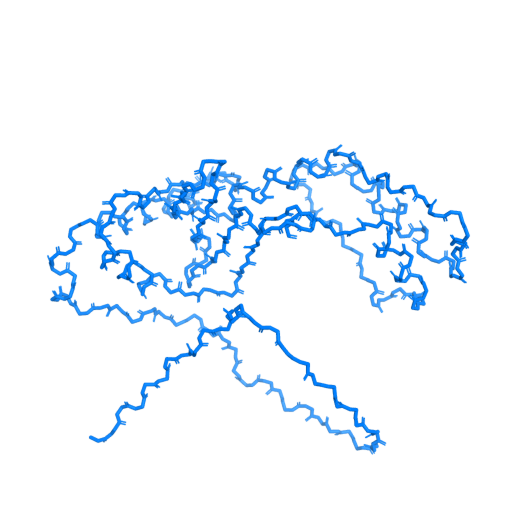74 C C . ALA A 1 172 ? 23.979 -11.388 -23.865 1.00 51.09 172 ALA A C 1
ATOM 1276 O O . ALA A 1 172 ? 23.248 -10.888 -24.731 1.00 51.09 172 ALA A O 1
ATOM 1277 N N . PRO A 1 173 ? 25.241 -11.759 -24.154 1.00 43.09 173 PRO A N 1
ATOM 1278 C CA . PRO A 1 173 ? 25.772 -11.666 -25.506 1.00 43.09 173 PRO A CA 1
ATOM 1279 C C . PRO A 1 173 ? 24.949 -12.556 -26.450 1.00 43.09 173 PRO A C 1
ATOM 1281 O O . PRO A 1 173 ? 24.924 -13.771 -26.278 1.00 43.09 173 PRO A O 1
ATOM 1284 N N . GLY A 1 174 ? 24.275 -11.955 -27.439 1.00 53.41 174 GLY A N 1
ATOM 1285 C CA . GLY A 1 174 ? 23.521 -12.675 -28.478 1.00 53.41 174 GLY A CA 1
ATOM 1286 C C . GLY A 1 174 ? 22.106 -12.158 -28.760 1.00 53.41 174 GLY A C 1
ATOM 1287 O O . GLY A 1 174 ? 21.583 -12.429 -29.836 1.00 53.41 174 GLY A O 1
ATOM 1288 N N . LEU A 1 175 ? 21.507 -11.370 -27.860 1.00 53.84 175 LEU A N 1
ATOM 1289 C CA . LEU A 1 175 ? 20.227 -10.698 -28.116 1.00 53.84 175 LEU A CA 1
ATOM 1290 C C . LEU A 1 175 ? 20.459 -9.367 -28.838 1.00 53.84 175 LEU A C 1
ATOM 1292 O O . LEU A 1 175 ? 20.555 -8.303 -28.230 1.00 53.84 175 LEU A O 1
ATOM 1296 N N . VAL A 1 176 ? 20.590 -9.437 -30.159 1.00 56.09 176 VAL A N 1
ATOM 1297 C CA . VAL A 1 176 ? 20.486 -8.254 -31.018 1.00 56.09 176 VAL A CA 1
ATOM 1298 C C . VAL A 1 176 ? 18.989 -7.989 -31.223 1.00 56.09 176 VAL A C 1
ATOM 1300 O O . VAL A 1 176 ? 18.285 -8.942 -31.559 1.00 56.09 176 VAL A O 1
ATOM 1303 N N . PRO A 1 177 ? 18.476 -6.761 -31.012 1.00 54.81 177 PRO A N 1
ATOM 1304 C CA . PRO A 1 177 ? 17.068 -6.469 -31.247 1.00 54.81 177 PRO A CA 1
ATOM 1305 C C . PRO A 1 177 ? 16.708 -6.842 -32.688 1.00 54.81 177 PRO A C 1
ATOM 1307 O O . PRO A 1 177 ? 17.312 -6.332 -33.632 1.00 54.81 177 PRO A O 1
ATOM 1310 N N . VAL A 1 178 ? 15.757 -7.761 -32.853 1.00 54.34 178 VAL A N 1
ATOM 1311 C CA . VAL A 1 178 ? 15.258 -8.167 -34.177 1.00 54.34 178 VAL A CA 1
ATOM 1312 C C . VAL A 1 178 ? 14.233 -7.139 -34.700 1.00 54.34 178 VAL A C 1
ATOM 1314 O O . VAL A 1 178 ? 13.975 -7.079 -35.900 1.00 54.34 178 VAL A O 1
ATOM 1317 N N . GLY A 1 179 ? 13.737 -6.246 -33.829 1.00 58.19 179 GLY A N 1
ATOM 1318 C CA . GLY A 1 179 ? 12.899 -5.086 -34.149 1.00 58.19 179 GLY A CA 1
ATOM 1319 C C . GLY A 1 179 ? 13.584 -3.739 -33.859 1.00 58.19 179 GLY A C 1
ATOM 1320 O O . GLY A 1 179 ? 14.432 -3.613 -32.976 1.00 58.19 179 GLY A O 1
ATOM 1321 N N . SER A 1 180 ? 13.273 -2.709 -34.655 1.00 68.56 180 SER A N 1
ATOM 1322 C CA . SER A 1 180 ? 13.960 -1.404 -34.592 1.00 68.56 180 SER A CA 1
ATOM 1323 C C . SER A 1 180 ? 13.475 -0.467 -33.478 1.00 68.56 180 SER A C 1
ATOM 1325 O O . SER A 1 180 ? 14.147 0.530 -33.221 1.00 68.56 180 SER A O 1
ATOM 1327 N N . ASN A 1 181 ? 12.343 -0.746 -32.820 1.00 81.12 181 ASN A N 1
ATOM 1328 C CA . ASN A 1 181 ? 11.646 0.269 -32.017 1.00 81.12 181 ASN A CA 1
ATOM 1329 C C . ASN A 1 181 ? 11.851 0.133 -30.500 1.00 81.12 181 ASN A C 1
ATOM 1331 O O . ASN A 1 181 ? 11.848 1.154 -29.809 1.00 81.12 181 ASN A O 1
ATOM 1335 N N . ALA A 1 182 ? 12.094 -1.074 -29.970 1.00 84.12 182 ALA A N 1
ATOM 1336 C CA . ALA A 1 182 ? 12.328 -1.254 -28.532 1.00 84.12 182 ALA A CA 1
ATOM 1337 C C . ALA A 1 182 ? 13.501 -0.417 -27.978 1.00 84.12 182 ALA A C 1
ATOM 1339 O O . ALA A 1 182 ? 13.328 0.214 -26.932 1.00 84.12 182 ALA A O 1
ATOM 1340 N N . PRO A 1 183 ? 14.676 -0.325 -28.643 1.00 83.12 183 PRO A N 1
ATOM 1341 C CA . PRO A 1 183 ? 15.778 0.495 -28.139 1.00 83.12 183 PRO A CA 1
ATOM 1342 C C . PRO A 1 183 ? 15.423 1.980 -27.989 1.00 83.12 183 PRO A C 1
ATOM 1344 O O . PRO A 1 183 ? 15.873 2.615 -27.038 1.00 83.12 183 PRO A O 1
ATOM 1347 N N . SER A 1 184 ? 14.607 2.530 -28.896 1.00 84.75 184 SER A N 1
ATOM 1348 C CA . SER A 1 184 ? 14.167 3.928 -28.837 1.00 84.75 184 SER A CA 1
ATOM 1349 C C . SER A 1 184 ? 13.238 4.183 -27.653 1.00 84.75 184 SER A C 1
ATOM 1351 O O . SER A 1 184 ? 13.441 5.160 -26.938 1.00 84.75 184 SER A O 1
ATOM 1353 N N . VAL A 1 185 ? 12.284 3.280 -27.402 1.00 88.25 185 VAL A N 1
ATOM 1354 C CA . VAL A 1 185 ? 11.386 3.370 -26.239 1.00 88.25 185 VAL A CA 1
ATOM 1355 C C . VAL A 1 185 ? 12.177 3.265 -24.936 1.00 88.25 185 VAL A C 1
ATOM 1357 O O . VAL A 1 185 ? 11.986 4.070 -24.032 1.00 88.25 185 VAL A O 1
ATOM 1360 N N . LEU A 1 186 ? 13.115 2.320 -24.839 1.00 85.75 186 LEU A N 1
ATOM 1361 C CA . LEU A 1 186 ? 13.955 2.176 -23.646 1.00 85.75 186 LEU A CA 1
ATOM 1362 C C . LEU A 1 186 ? 14.836 3.409 -23.406 1.00 85.75 186 LEU A C 1
ATOM 1364 O O . LEU A 1 186 ? 15.002 3.824 -22.260 1.00 85.75 186 LEU A O 1
ATOM 1368 N N . PHE A 1 187 ? 15.378 4.009 -24.471 1.00 84.69 187 PHE A N 1
ATOM 1369 C CA . PHE A 1 187 ? 16.130 5.258 -24.362 1.00 84.69 187 PHE A CA 1
ATOM 1370 C C . PHE A 1 187 ? 15.241 6.402 -23.864 1.00 84.69 187 PHE A C 1
ATOM 1372 O O . PHE A 1 187 ? 15.644 7.121 -22.956 1.00 84.69 187 PHE A O 1
ATOM 1379 N N . GLU A 1 188 ? 14.030 6.542 -24.408 1.00 88.75 188 GLU A N 1
ATOM 1380 C CA . GLU A 1 188 ? 13.053 7.538 -23.963 1.00 88.75 188 GLU A CA 1
ATOM 1381 C C . GLU A 1 188 ? 12.685 7.356 -22.484 1.00 88.75 188 GLU A C 1
ATOM 1383 O O . GLU A 1 188 ? 12.725 8.320 -21.722 1.00 88.75 188 GLU A O 1
ATOM 1388 N N . LEU A 1 189 ? 12.384 6.127 -22.055 1.00 88.06 189 LEU A N 1
ATOM 1389 C CA . LEU A 1 189 ? 12.042 5.827 -20.664 1.00 88.06 189 LEU A CA 1
ATOM 1390 C C . LEU A 1 189 ? 13.198 6.147 -19.706 1.00 88.06 189 LEU A C 1
ATOM 1392 O O . LEU A 1 189 ? 12.974 6.757 -18.662 1.00 88.06 189 LEU A O 1
ATOM 1396 N N . GLU A 1 190 ? 14.435 5.793 -20.063 1.00 84.50 190 GLU A N 1
ATOM 1397 C CA . GLU A 1 190 ? 15.617 6.104 -19.249 1.00 84.50 190 GLU A CA 1
ATOM 1398 C C . GLU A 1 190 ? 15.884 7.615 -19.176 1.00 84.50 190 GLU A C 1
ATOM 1400 O O . GLU A 1 190 ? 16.219 8.153 -18.118 1.00 84.50 190 GLU A O 1
ATOM 1405 N N . ASP A 1 191 ? 15.711 8.318 -20.292 1.00 85.75 191 ASP A N 1
ATOM 1406 C CA . ASP A 1 191 ? 15.888 9.762 -20.389 1.00 85.75 191 ASP A CA 1
ATOM 1407 C C . ASP A 1 191 ? 14.825 10.522 -19.570 1.00 85.75 191 ASP A C 1
ATOM 1409 O O . ASP A 1 191 ? 15.145 11.473 -18.849 1.00 85.75 191 ASP A O 1
ATOM 1413 N N . GLN A 1 192 ? 13.575 10.051 -19.596 1.00 87.69 192 GLN A N 1
ATOM 1414 C CA . GLN A 1 192 ? 12.489 10.564 -18.757 1.00 87.69 192 GLN A CA 1
ATOM 1415 C C . GLN A 1 192 ? 12.724 10.265 -17.277 1.00 87.69 192 GLN A C 1
ATOM 1417 O O . GLN A 1 192 ? 12.629 11.172 -16.451 1.00 87.69 192 GLN A O 1
ATOM 1422 N N . ARG A 1 193 ? 13.134 9.037 -16.931 1.00 83.69 193 ARG A N 1
ATOM 1423 C CA . ARG A 1 193 ? 13.467 8.648 -15.552 1.00 83.69 193 ARG A CA 1
ATOM 1424 C C . ARG A 1 193 ? 14.539 9.557 -14.948 1.00 83.69 193 ARG A C 1
ATOM 1426 O O . ARG A 1 193 ? 14.415 9.968 -13.799 1.00 83.69 193 ARG A O 1
ATOM 1433 N N . ARG A 1 194 ? 15.573 9.914 -15.720 1.00 83.88 194 ARG A N 1
ATOM 1434 C CA . ARG A 1 194 ? 16.656 10.813 -15.271 1.00 83.88 194 ARG A CA 1
ATOM 1435 C C . ARG A 1 194 ? 16.211 12.250 -15.028 1.00 83.88 194 ARG A C 1
ATOM 1437 O O . ARG A 1 194 ? 16.825 12.936 -14.213 1.00 83.88 194 ARG A O 1
ATOM 1444 N N . ARG A 1 195 ? 15.218 12.733 -15.776 1.00 86.62 195 ARG A N 1
ATOM 1445 C CA . ARG A 1 195 ? 14.739 14.122 -15.676 1.00 86.62 195 ARG A CA 1
ATOM 1446 C C . ARG A 1 195 ? 13.539 14.290 -14.762 1.00 86.62 195 ARG A C 1
ATOM 1448 O O . ARG A 1 195 ? 13.234 15.428 -14.399 1.00 86.62 195 ARG A O 1
ATOM 1455 N N . TRP A 1 196 ? 12.874 13.194 -14.414 1.00 86.50 196 TRP A N 1
ATOM 1456 C CA . TRP A 1 196 ? 11.686 13.235 -13.587 1.00 86.50 196 TRP A CA 1
ATOM 1457 C C . TRP A 1 196 ? 11.985 13.838 -12.211 1.00 86.50 196 TRP A C 1
ATOM 1459 O O . TRP A 1 196 ? 13.015 13.574 -11.589 1.00 86.50 196 TRP A O 1
ATOM 1469 N N . GLN A 1 197 ? 11.056 14.662 -11.738 1.00 82.50 197 GLN A N 1
ATOM 1470 C CA . GLN A 1 197 ? 11.082 15.265 -10.410 1.00 82.50 197 GLN A CA 1
ATOM 1471 C C . GLN A 1 197 ? 9.697 15.168 -9.778 1.00 82.50 197 GLN A C 1
ATOM 1473 O O . GLN A 1 197 ? 8.680 15.199 -10.475 1.00 82.50 197 GLN A O 1
ATOM 1478 N N . ALA A 1 198 ? 9.654 15.110 -8.446 1.00 79.38 198 ALA A N 1
ATOM 1479 C CA . ALA A 1 198 ? 8.402 15.099 -7.702 1.00 79.38 198 ALA A CA 1
ATOM 1480 C C . ALA A 1 198 ? 7.503 16.282 -8.110 1.00 79.38 198 ALA A C 1
ATOM 1482 O O . ALA A 1 198 ? 7.948 17.428 -8.166 1.00 79.38 198 ALA A O 1
ATOM 1483 N N . GLY A 1 199 ? 6.233 15.991 -8.401 1.00 81.12 199 GLY A N 1
ATOM 1484 C CA . GLY A 1 199 ? 5.250 16.971 -8.876 1.00 81.12 199 GLY A CA 1
ATOM 1485 C C . GLY A 1 199 ? 5.131 17.079 -10.400 1.00 81.12 199 GLY A C 1
ATOM 1486 O O . GLY A 1 199 ? 4.179 17.692 -10.879 1.00 81.12 199 GLY A O 1
ATOM 1487 N N . GLN A 1 200 ? 6.033 16.463 -11.173 1.00 86.19 200 GLN A N 1
ATOM 1488 C CA . GLN A 1 200 ? 5.839 16.312 -12.616 1.00 86.19 200 GLN A CA 1
ATOM 1489 C C . GLN A 1 200 ? 4.788 15.240 -12.917 1.00 86.19 200 GLN A C 1
ATOM 1491 O O . GLN A 1 200 ? 4.665 14.245 -12.198 1.00 86.19 200 GLN A O 1
ATOM 1496 N N . GLN A 1 201 ? 4.042 15.436 -14.005 1.00 85.69 201 GLN A N 1
ATOM 1497 C CA . GLN A 1 201 ? 3.111 14.421 -14.490 1.00 85.69 201 GLN A CA 1
ATOM 1498 C C . GLN A 1 201 ? 3.868 13.153 -14.914 1.00 85.69 201 GLN A C 1
ATOM 1500 O O . GLN A 1 201 ? 4.992 13.254 -15.413 1.00 85.69 201 GLN A O 1
ATOM 1505 N N . PRO A 1 202 ? 3.273 11.963 -14.720 1.00 87.12 202 PRO A N 1
ATOM 1506 C CA . PRO A 1 202 ? 3.875 10.724 -15.186 1.00 87.12 202 PRO A CA 1
ATOM 1507 C C . PRO A 1 202 ? 4.012 10.745 -16.711 1.00 87.12 202 PRO A C 1
ATOM 1509 O O . PRO A 1 202 ? 3.082 11.127 -17.424 1.00 87.12 202 PRO A O 1
ATOM 1512 N N . HIS A 1 203 ? 5.170 10.313 -17.209 1.00 89.06 203 HIS A N 1
ATOM 1513 C CA . HIS A 1 203 ? 5.372 10.087 -18.636 1.00 89.06 203 HIS A CA 1
ATOM 1514 C C . HIS A 1 203 ? 4.759 8.744 -19.026 1.00 89.06 203 HIS A C 1
ATOM 1516 O O . HIS A 1 203 ? 5.096 7.718 -18.437 1.00 89.06 203 HIS A O 1
ATOM 1522 N N . VAL A 1 204 ? 3.853 8.747 -20.003 1.00 91.75 204 VAL A N 1
ATOM 1523 C CA . VAL A 1 204 ? 3.095 7.555 -20.401 1.00 91.75 204 VAL A CA 1
ATOM 1524 C C . VAL A 1 204 ? 3.427 7.195 -21.840 1.00 91.75 204 VAL A C 1
ATOM 1526 O O . VAL A 1 204 ? 3.172 7.973 -22.757 1.00 91.75 204 VAL A O 1
ATOM 1529 N N . VAL A 1 205 ? 3.935 5.979 -22.037 1.00 89.19 205 VAL A N 1
ATOM 1530 C CA . VAL A 1 205 ? 4.152 5.391 -23.361 1.00 89.19 205 VAL A CA 1
ATOM 1531 C C . VAL A 1 205 ? 3.103 4.307 -23.588 1.00 89.19 205 VAL A C 1
ATOM 1533 O O . VAL A 1 205 ? 3.056 3.312 -22.868 1.00 89.19 205 VAL A O 1
ATOM 1536 N N . ASN A 1 206 ? 2.251 4.484 -24.599 1.00 89.75 206 ASN A N 1
ATOM 1537 C CA . ASN A 1 206 ? 1.260 3.477 -24.961 1.00 89.75 206 ASN A CA 1
ATOM 1538 C C . ASN A 1 206 ? 1.874 2.448 -25.918 1.00 89.75 206 ASN A C 1
ATOM 1540 O O . ASN A 1 206 ? 1.910 2.664 -27.130 1.00 89.75 206 ASN A O 1
ATOM 1544 N N . LEU A 1 207 ? 2.317 1.314 -25.369 1.00 88.81 207 LEU A N 1
ATOM 1545 C CA . LEU A 1 207 ? 2.950 0.243 -26.146 1.00 88.81 207 LEU A CA 1
ATOM 1546 C C . LEU A 1 207 ? 2.024 -0.353 -27.222 1.00 88.81 207 LEU A C 1
ATOM 1548 O O . LEU A 1 207 ? 2.517 -0.801 -28.249 1.00 88.81 207 LEU A O 1
ATOM 1552 N N . SER A 1 208 ? 0.697 -0.307 -27.039 1.00 86.12 208 SER A N 1
ATOM 1553 C CA . SER A 1 208 ? -0.269 -0.847 -28.016 1.00 86.12 208 SER A CA 1
ATOM 1554 C C . SER A 1 208 ? -0.408 0.014 -29.275 1.00 86.12 208 SER A C 1
ATOM 1556 O O . SER A 1 208 ? -0.906 -0.459 -30.292 1.00 86.12 208 SER A O 1
ATOM 1558 N N . LEU A 1 209 ? 0.004 1.285 -29.215 1.00 89.12 209 LEU A N 1
ATOM 1559 C CA . LEU A 1 209 ? -0.016 2.203 -30.361 1.00 89.12 209 LEU A CA 1
ATOM 1560 C C . LEU A 1 209 ? 1.318 2.238 -31.113 1.00 89.12 209 LEU A C 1
ATOM 1562 O O . LEU A 1 209 ? 1.425 2.904 -32.144 1.00 89.12 209 LEU A O 1
ATOM 1566 N N . LEU A 1 210 ? 2.336 1.552 -30.596 1.00 87.94 210 LEU A N 1
ATOM 1567 C CA . LEU A 1 210 ? 3.644 1.477 -31.219 1.00 87.94 210 LEU A CA 1
ATOM 1568 C C . LEU A 1 210 ? 3.741 0.205 -32.070 1.00 87.94 210 LEU A C 1
ATOM 1570 O O . LEU A 1 210 ? 3.244 -0.845 -31.664 1.00 87.94 210 LEU A O 1
ATOM 1574 N N . PRO A 1 211 ? 4.406 0.260 -33.236 1.00 86.94 211 PRO A N 1
ATOM 1575 C CA . PRO A 1 211 ? 4.686 -0.928 -34.032 1.00 86.94 211 PRO A CA 1
ATOM 1576 C C . PRO A 1 211 ? 5.799 -1.752 -33.360 1.00 86.94 211 PRO A C 1
ATOM 1578 O O . PRO A 1 211 ? 6.960 -1.699 -33.774 1.00 86.94 211 PRO A O 1
ATOM 1581 N N . LEU A 1 212 ? 5.448 -2.464 -32.287 1.00 86.38 212 LEU A N 1
ATOM 1582 C CA . LEU A 1 212 ? 6.323 -3.363 -31.536 1.00 86.38 212 LEU A CA 1
ATOM 1583 C C . LEU A 1 212 ? 6.050 -4.812 -31.939 1.00 86.38 212 LEU A C 1
ATOM 1585 O O . LEU A 1 212 ? 4.903 -5.254 -32.011 1.00 86.38 212 LEU A O 1
ATOM 1589 N N . THR A 1 213 ? 7.120 -5.552 -32.205 1.00 86.38 213 THR A N 1
ATOM 1590 C CA . THR A 1 213 ? 7.060 -6.998 -32.434 1.00 86.38 213 THR A CA 1
ATOM 1591 C C . THR A 1 213 ? 7.054 -7.764 -31.107 1.00 86.38 213 THR A C 1
ATOM 1593 O O . THR A 1 213 ? 7.364 -7.214 -30.052 1.00 86.38 213 THR A O 1
ATOM 1596 N N . VAL A 1 214 ? 6.735 -9.060 -31.140 1.00 85.19 214 VAL A N 1
ATOM 1597 C CA . VAL A 1 214 ? 6.838 -9.925 -29.948 1.00 85.19 214 VAL A CA 1
ATOM 1598 C C . VAL A 1 214 ? 8.278 -9.961 -29.418 1.00 85.19 214 VAL A C 1
ATOM 1600 O O . VAL A 1 214 ? 8.491 -9.902 -28.209 1.00 85.19 214 VAL A O 1
ATOM 1603 N N . ASP A 1 215 ? 9.263 -9.970 -30.320 1.00 84.06 215 ASP A N 1
ATOM 1604 C CA . ASP A 1 215 ? 10.685 -9.934 -29.965 1.00 84.06 215 ASP A CA 1
ATOM 1605 C C . ASP A 1 215 ? 11.084 -8.601 -29.306 1.00 84.06 215 ASP A C 1
ATOM 1607 O O . ASP A 1 215 ? 11.885 -8.596 -28.372 1.00 84.06 215 ASP A O 1
ATOM 1611 N N . ASP A 1 216 ? 10.503 -7.474 -29.743 1.00 85.62 216 ASP A N 1
ATOM 1612 C CA . ASP A 1 216 ? 10.694 -6.165 -29.098 1.00 85.62 216 ASP A CA 1
ATOM 1613 C C . ASP A 1 216 ? 10.197 -6.184 -27.645 1.00 85.62 216 ASP A C 1
ATOM 1615 O O . ASP A 1 216 ? 10.904 -5.724 -26.749 1.00 85.62 216 ASP A O 1
ATOM 1619 N N . ILE A 1 217 ? 9.008 -6.749 -27.403 1.00 86.31 217 ILE A N 1
ATOM 1620 C CA . ILE A 1 217 ? 8.437 -6.867 -26.054 1.00 86.31 217 ILE A CA 1
ATOM 1621 C C . ILE A 1 217 ? 9.306 -7.770 -25.174 1.00 86.31 217 ILE A C 1
ATOM 1623 O O . ILE A 1 217 ? 9.632 -7.380 -24.056 1.00 86.31 217 ILE A O 1
ATOM 1627 N N . GLY A 1 218 ? 9.750 -8.924 -25.683 1.00 85.00 218 GLY A N 1
ATOM 1628 C CA . GLY A 1 218 ? 10.645 -9.820 -24.941 1.00 85.00 218 GLY A CA 1
ATOM 1629 C C . GLY A 1 218 ? 12.002 -9.183 -24.622 1.00 85.00 218 GLY A C 1
ATOM 1630 O O . GLY A 1 218 ? 12.541 -9.358 -23.530 1.00 85.00 218 GLY A O 1
ATOM 1631 N N . TYR A 1 219 ? 12.544 -8.383 -25.545 1.00 82.44 219 TYR A N 1
ATOM 1632 C CA . TYR A 1 219 ? 13.764 -7.616 -25.297 1.00 82.44 219 TYR A CA 1
ATOM 1633 C C . TYR A 1 219 ? 13.558 -6.532 -24.227 1.00 82.44 219 TYR A C 1
ATOM 1635 O O . TYR A 1 219 ? 14.435 -6.333 -23.384 1.00 82.44 219 TYR A O 1
ATOM 1643 N N . MET A 1 220 ? 12.417 -5.835 -24.241 1.00 84.88 220 MET A N 1
ATOM 1644 C CA . MET A 1 220 ? 12.074 -4.847 -23.214 1.00 84.88 220 MET A CA 1
ATOM 1645 C C . MET A 1 220 ? 11.893 -5.491 -21.838 1.00 84.88 220 MET A C 1
ATOM 1647 O O . MET A 1 220 ? 12.445 -4.971 -20.873 1.00 84.88 220 MET A O 1
ATOM 1651 N N . ASP A 1 221 ? 11.190 -6.620 -21.758 1.00 85.19 221 ASP A N 1
ATOM 1652 C CA . ASP A 1 221 ? 10.968 -7.376 -20.520 1.00 85.19 221 ASP A CA 1
ATOM 1653 C C . ASP A 1 221 ? 12.297 -7.796 -19.874 1.00 85.19 221 ASP A C 1
ATOM 1655 O O . ASP A 1 221 ? 12.568 -7.467 -18.721 1.00 85.19 221 ASP A O 1
ATOM 1659 N N . LEU A 1 222 ? 13.210 -8.378 -20.661 1.00 82.44 222 LEU A N 1
ATOM 1660 C CA . LEU A 1 222 ? 14.550 -8.740 -20.188 1.00 82.44 222 LEU A CA 1
ATOM 1661 C C . LEU A 1 222 ? 15.363 -7.524 -19.713 1.00 82.44 222 LEU A C 1
ATOM 1663 O O . LEU A 1 222 ? 16.171 -7.627 -18.790 1.00 82.44 222 LEU A O 1
ATOM 1667 N N . ARG A 1 223 ? 15.208 -6.377 -20.385 1.00 78.06 223 ARG A N 1
ATOM 1668 C CA . ARG A 1 223 ? 15.969 -5.160 -20.079 1.00 78.06 223 ARG A CA 1
ATOM 1669 C C . ARG A 1 223 ? 15.464 -4.439 -18.842 1.00 78.06 223 ARG A C 1
ATOM 1671 O O . ARG A 1 223 ? 16.296 -3.928 -18.098 1.00 78.06 223 ARG A O 1
ATOM 1678 N N . LEU A 1 224 ? 14.149 -4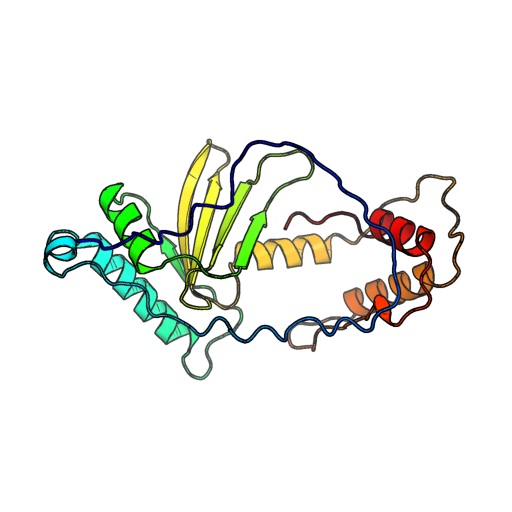.347 -18.676 1.00 81.06 224 LEU A N 1
ATOM 1679 C CA . LEU A 1 224 ? 13.509 -3.672 -17.548 1.00 81.06 224 LEU A CA 1
ATOM 1680 C C . LEU A 1 224 ? 13.499 -4.567 -16.305 1.00 81.06 224 LEU A C 1
ATOM 1682 O O . LEU A 1 224 ? 13.662 -4.057 -15.198 1.00 81.06 224 LEU A O 1
ATOM 1686 N N . GLY A 1 225 ? 13.389 -5.883 -16.500 1.00 80.69 225 GLY A N 1
ATOM 1687 C CA . GLY A 1 225 ? 13.292 -6.863 -15.430 1.00 80.69 225 GLY A CA 1
ATOM 1688 C C . GLY A 1 225 ? 11.990 -6.740 -14.640 1.00 80.69 225 GLY A C 1
ATOM 1689 O O . GLY A 1 225 ? 11.076 -5.993 -14.991 1.00 80.69 225 GLY A O 1
ATOM 1690 N N . THR A 1 226 ? 11.915 -7.484 -13.540 1.00 79.94 226 THR A N 1
ATOM 1691 C CA . THR A 1 226 ? 10.809 -7.401 -12.581 1.00 79.94 226 THR A CA 1
ATOM 1692 C C . THR A 1 226 ? 11.279 -6.654 -11.336 1.00 79.94 226 THR A C 1
ATOM 1694 O O . THR A 1 226 ? 12.314 -6.987 -10.761 1.00 79.94 226 THR A O 1
ATOM 1697 N N . GLY A 1 227 ? 10.535 -5.619 -10.940 1.00 80.50 227 GLY A N 1
ATOM 1698 C CA . GLY A 1 227 ? 10.775 -4.894 -9.693 1.00 80.50 227 GLY A CA 1
ATOM 1699 C C . GLY A 1 227 ? 10.366 -5.709 -8.465 1.00 80.50 227 GLY A C 1
ATOM 1700 O O . GLY A 1 227 ? 9.777 -6.783 -8.576 1.00 80.50 227 GLY A O 1
ATOM 1701 N N . ARG A 1 228 ? 10.662 -5.189 -7.272 1.00 87.19 228 ARG A N 1
ATOM 1702 C CA . ARG A 1 228 ? 10.316 -5.867 -6.013 1.00 87.19 228 ARG A CA 1
ATOM 1703 C C . ARG A 1 228 ? 8.846 -5.715 -5.595 1.00 87.19 228 ARG A C 1
ATOM 1705 O O . ARG A 1 228 ? 8.458 -6.351 -4.621 1.00 87.19 228 ARG A O 1
ATOM 1712 N N . VAL A 1 229 ? 8.078 -4.846 -6.263 1.00 84.56 229 VAL A N 1
ATOM 1713 C CA . VAL A 1 229 ? 6.669 -4.495 -5.972 1.00 84.56 229 VAL A CA 1
ATOM 1714 C C . VAL A 1 229 ? 5.735 -5.088 -7.017 1.00 84.56 229 VAL A C 1
ATOM 1716 O O . VAL A 1 229 ? 6.080 -4.954 -8.213 1.00 84.56 229 VAL A O 1
#

pLDDT: mean 77.58, std 19.17, range [29.84, 97.81]

Foldseek 3Di:
DDPPDPPPDDPPDPDDDDDDDDDDDDDDPPPDDPPPDDPDQDQADQPDCVLCVPPPVLVVQVVVLVVLQCQCPDVPRDLLDKDKAWPPPPDPSSVVNNCSNQDFDDDWDFFADPPGDTQKTKTHGSDAQWIWIWGQDPVRDITTIIMGHNDDNVVVVLCVVVLVVDQDLDDDPPLDQPDDPLVVVVVVVSVCSVPDDPPDDDDDDDPVPDPADPSSVVVNCSRVDDGRD

Secondary structure (DSSP, 8-state):
----------S--S-------------------------------PPPHHHHHT-HHHHHHHHHHHHHHHHHTSTT--TT--EEEE-TT--HHHHHHHHHHH---S-EEEE--TTS--SEEEEE-SSTTEEEEEEE-TTS-EEEEEEESSS-HHHHHHHHHHHHH----PPPTT---SSSSHHHHHHHHHHHHHH--TTSPPP---GGGS---HHHHHHHHHHH-----

Sequence (229 aa):
MSYLHDSKPFPIPVIAEL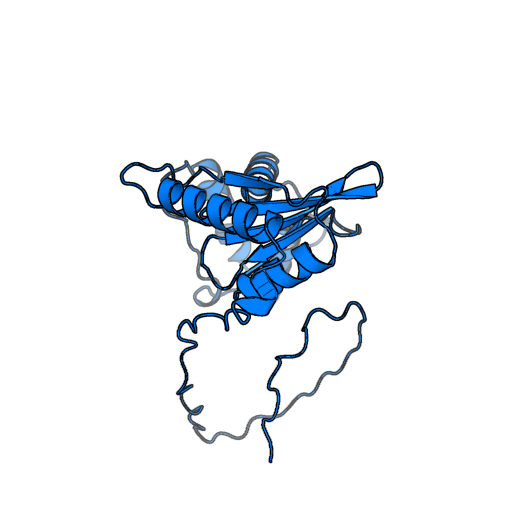GIGVHQEDETLDYLSMPKDMATYRAPLLPEPEEIAGHAPVKTVLKAVLAALQQTTAEGASTQQTHSISLSGLALADITLINQILGEGEVSAQVRLEGEAPTVRIQESVFAGVWRVIETLDDGALRDTIEVGAVPAVLRDCAVEDGSAGVTVPLAPGLVPVGSNAPSVLFELEDQRRRWQAGQQPHVVNLSLLPLTVDDIGYMDLRLGTGRV